Protein 1QGO (pdb70)

Organism: Salmonella typhimurium (strain LT2 / SGSC1412 / ATCC 700720) (NCBI:txid99287)

Nearest PDB structures (foldseek):
  2xwp-assembly1_A  TM=9.804E-01  e=1.231E-49  Salmonella enterica subsp. enterica serovar Typhimurium
  2xvz-assembly1_A  TM=9.422E-01  e=3.815E-25  Nitratidesulfovibrio vulgaris str. Hildenborough
  5zta-assembly2_B  TM=6.832E-01  e=7.488E-08  Bacillus subtilis subsp. subtilis str. 168
  3m4n-assembly1_A  TM=2.748E-01  e=3.177E-03  Xanthomonas campestris pv. campestris
  6c2v-assembly1_A  TM=5.226E-01  e=1.259E+00  synthetic construct

InterPro domains:
  IPR010388 Anaerobic cobalt chelatase [PF06180] (3-256)
  IPR010388 Anaerobic cobalt chelatase [PIRSF033579] (1-262)

Foldseek 3Di:
DEAEEEEEQDDLDVVLCCQFVVLLQVVQCVVVVPHHGHYAHAHPVSQVVCCVPPVDHHHHLLVVLVVCLVVVHQEYFYFYAAQFQDDVVVVSVVSQVVCVVSHPYYWYFGHQPDDPVSLVLVLVLVVVVDDDDDVLEAEEEEEEDADPRGQVSQVVSQVVCVVVVPRYHYAYVVHPPHLVVVLVVSLVVNRAAYEYEYQASGQHCCLDPQDDDPPCNHSQNVSVVSNHHYHYDHHGSSNGVSSSVSSNVRSVVRVVD

Structure (mmCIF, N/CA/C/O backbone):
data_1QGO
#
_entry.id   1QGO
#
_cell.length_a   128.097
_cell.length_b   128.097
_cell.length_c   84.765
_cell.angle_alpha   90.00
_cell.angle_beta   90.00
_cell.angle_gamma   120.00
#
_symmetry.space_group_name_H-M   'P 63 2 2'
#
loop_
_entity.id
_entity.type
_entity.pdbx_description
1 polymer 'ANAEROBIC COBALAMIN BIOSYNTHETIC COBALT CHELATASE'
2 non-polymer 'SULFATE ION'
3 water water
#
loop_
_atom_site.group_PDB
_atom_site.id
_atom_site.type_symbol
_atom_site.label_atom_id
_atom_site.label_alt_id
_atom_site.label_comp_id
_atom_site.label_asym_id
_atom_site.label_entity_id
_atom_site.label_seq_id
_atom_site.pdbx_PDB_ins_code
_atom_site.Cartn_x
_atom_site.Cartn_y
_atom_site.Cartn_z
_atom_site.occupancy
_atom_site.B_iso_or_equiv
_atom_site.auth_seq_id
_atom_site.auth_comp_id
_atom_site.auth_asym_id
_atom_site.auth_atom_id
_atom_site.pdbx_PDB_model_num
ATOM 1 N N . LYS A 1 2 ? 26.866 80.122 62.876 1.00 34.71 2 LYS A N 1
ATOM 2 C CA . LYS A 1 2 ? 25.943 80.159 61.694 1.00 34.24 2 LYS A CA 1
ATOM 3 C C . LYS A 1 2 ? 26.132 78.897 60.859 1.00 30.42 2 LYS A C 1
ATOM 4 O O . LYS A 1 2 ? 27.099 78.673 60.124 1.00 27.90 2 LYS A O 1
ATOM 10 N N . LYS A 1 3 ? 25.214 77.943 61.054 1.00 27.52 3 LYS A N 1
ATOM 11 C CA . LYS A 1 3 ? 25.371 76.645 60.399 1.00 26.28 3 LYS A CA 1
ATOM 12 C C . LYS A 1 3 ? 24.246 76.327 59.437 1.00 23.80 3 LYS A C 1
ATOM 13 O O . LYS A 1 3 ? 23.103 76.711 59.706 1.00 23.96 3 LYS A O 1
ATOM 19 N N . ALA A 1 4 ? 24.580 75.639 58.348 1.00 20.43 4 ALA A N 1
ATOM 20 C CA . ALA A 1 4 ? 23.531 75.309 57.396 1.00 19.00 4 ALA A CA 1
ATOM 21 C C . ALA A 1 4 ? 23.439 73.813 57.151 1.00 18.03 4 ALA A C 1
ATOM 22 O O . ALA A 1 4 ? 24.335 73.013 57.372 1.00 16.93 4 ALA A O 1
ATOM 24 N N . LEU A 1 5 ? 22.258 73.420 56.687 1.00 18.18 5 LEU A N 1
ATOM 25 C CA . LEU A 1 5 ? 21.934 72.079 56.255 1.00 16.66 5 LEU A CA 1
ATOM 26 C C . LEU A 1 5 ? 21.474 72.228 54.783 1.00 16.42 5 LEU A C 1
ATOM 27 O O . LEU A 1 5 ? 20.535 72.996 54.504 1.00 16.54 5 LEU A O 1
ATOM 32 N N . LEU A 1 6 ? 22.171 71.549 53.886 1.00 13.02 6 LEU A N 1
ATOM 33 C CA . LEU A 1 6 ? 21.886 71.599 52.461 1.00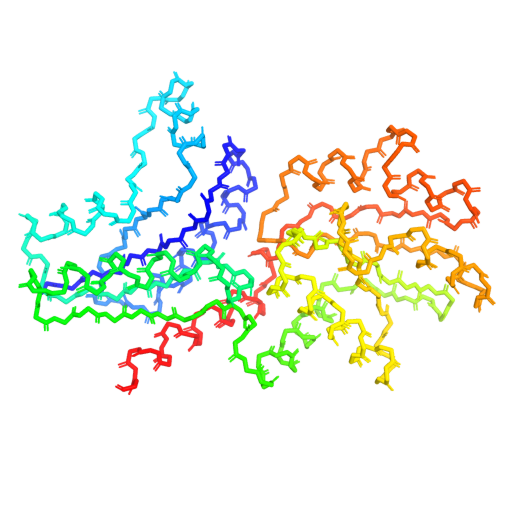 13.03 6 LEU A CA 1
ATOM 34 C C . LEU A 1 6 ? 21.433 70.200 52.049 1.00 13.86 6 LEU A C 1
ATOM 35 O O . LEU A 1 6 ? 22.192 69.251 52.277 1.00 12.86 6 LEU A O 1
ATOM 40 N N . VAL A 1 7 ? 20.199 70.111 51.567 1.00 12.98 7 VAL A N 1
ATOM 41 C CA . VAL A 1 7 ? 19.705 68.809 51.160 1.00 13.75 7 VAL A CA 1
ATOM 42 C C . VAL A 1 7 ? 19.645 68.808 49.627 1.00 14.90 7 VAL A C 1
ATOM 43 O O . VAL A 1 7 ? 18.941 69.636 49.045 1.00 14.35 7 VAL A O 1
ATOM 47 N N . VAL A 1 8 ? 20.413 67.889 49.060 1.00 14.85 8 VAL A N 1
ATOM 48 C CA . VAL A 1 8 ? 20.553 67.740 47.630 1.00 16.61 8 VAL A CA 1
ATOM 49 C C . VAL A 1 8 ? 19.799 66.550 47.043 1.00 17.64 8 VAL A C 1
ATOM 50 O O . VAL A 1 8 ? 20.067 65.391 47.372 1.00 18.26 8 VAL A O 1
ATOM 54 N N . SER A 1 9 ? 18.962 66.835 46.049 1.00 17.32 9 SER A N 1
ATOM 55 C CA . SER A 1 9 ? 18.262 65.779 45.338 1.00 18.88 9 SER A CA 1
ATOM 56 C C . SER A 1 9 ? 18.569 65.847 43.837 1.00 18.10 9 SER A C 1
ATOM 57 O O . SER A 1 9 ? 18.782 66.941 43.312 1.00 16.68 9 SER A O 1
ATOM 60 N N . PHE A 1 10 ? 18.106 64.791 43.154 1.00 18.44 10 PHE A N 1
ATOM 61 C CA . PHE A 1 10 ? 18.121 64.836 41.684 1.00 17.43 10 PHE A CA 1
ATOM 62 C C . PHE A 1 10 ? 17.128 65.940 41.288 1.00 17.98 10 PHE A C 1
ATOM 63 O O . PHE A 1 10 ? 17.383 66.888 40.547 1.00 16.67 10 PHE A O 1
ATOM 71 N N . GLY A 1 11 ? 15.890 65.732 41.727 1.00 17.78 11 GLY A N 1
ATOM 72 C CA . GLY A 1 11 ? 14.803 66.667 41.527 1.00 19.59 11 GLY A CA 1
ATOM 73 C C . GLY A 1 11 ? 13.569 66.099 40.839 1.00 19.87 11 GLY A C 1
ATOM 74 O O . GLY A 1 11 ? 13.632 64.981 40.347 1.00 19.01 11 GLY A O 1
ATOM 75 N N . THR A 1 12 ? 12.466 66.833 40.871 1.00 19.19 12 THR A N 1
ATOM 76 C CA . THR A 1 12 ? 11.255 66.435 40.175 1.00 19.54 12 THR A CA 1
ATOM 77 C C . THR A 1 12 ? 10.441 67.710 39.906 1.00 18.63 12 THR A C 1
ATOM 78 O O . THR A 1 12 ? 10.504 68.686 40.649 1.00 16.36 12 THR A O 1
ATOM 82 N N . SER A 1 13 ? 9.673 67.722 38.835 1.00 18.73 13 SER A N 1
ATOM 83 C CA . SER A 1 13 ? 8.879 68.928 38.533 1.00 20.79 13 SER A CA 1
ATOM 84 C C . SER A 1 13 ? 7.429 68.636 38.900 1.00 20.09 13 SER A C 1
ATOM 85 O O . SER A 1 13 ? 6.575 69.462 38.649 1.00 20.02 13 SER A O 1
ATOM 88 N N . TYR A 1 14 ? 7.186 67.473 39.471 1.00 20.44 14 TYR A N 1
ATOM 89 C CA . TYR A 1 14 ? 5.877 67.075 39.937 1.00 22.18 14 TYR A CA 1
ATOM 90 C C . TYR A 1 14 ? 5.741 67.493 41.396 1.00 22.98 14 TYR A C 1
ATOM 91 O O . TYR A 1 14 ? 6.317 66.795 42.235 1.00 21.81 14 TYR A O 1
ATOM 100 N N . HIS A 1 15 ? 5.028 68.559 41.686 1.00 24.83 15 HIS A N 1
ATOM 101 C CA . HIS A 1 15 ? 4.875 69.062 43.041 1.00 26.94 15 HIS A CA 1
ATOM 102 C C . HIS A 1 15 ? 4.402 68.072 44.086 1.00 25.05 15 HIS A C 1
ATOM 103 O O . HIS A 1 15 ? 4.982 67.988 45.177 1.00 24.22 15 HIS A O 1
ATOM 110 N N . ASP A 1 16 ? 3.352 67.316 43.814 1.00 23.00 16 ASP A N 1
ATOM 111 C CA . ASP A 1 16 ? 2.788 66.402 44.807 1.00 21.96 16 ASP A CA 1
ATOM 112 C C . ASP A 1 16 ? 3.777 65.330 45.226 1.00 19.80 16 ASP A C 1
ATOM 113 O O . ASP A 1 16 ? 3.979 65.175 46.427 1.00 20.22 16 ASP A O 1
ATOM 118 N N . THR A 1 17 ? 4.427 64.607 44.310 1.00 18.83 17 THR A N 1
ATOM 119 C CA . THR A 1 17 ? 5.399 63.607 44.720 1.00 17.51 17 THR A CA 1
ATOM 120 C C . THR A 1 17 ? 6.622 64.284 45.347 1.00 17.01 17 THR A C 1
ATOM 121 O O . THR A 1 17 ? 7.190 63.732 46.298 1.00 17.11 17 THR A O 1
ATOM 125 N N . CYS A 1 18 ? 6.981 65.490 44.939 1.00 16.38 18 CYS A N 1
ATOM 126 C CA . CYS A 1 18 ? 8.057 66.247 45.561 1.00 18.09 18 CYS A CA 1
ATOM 127 C C . CYS A 1 18 ? 7.749 66.510 47.033 1.00 19.37 18 CYS A C 1
ATOM 128 O O . CYS A 1 18 ? 8.566 66.274 47.924 1.00 21.09 18 CYS A O 1
ATOM 131 N N . GLU A 1 19 ? 6.555 67.022 47.291 1.00 20.20 19 GLU A N 1
ATOM 132 C CA . GLU A 1 19 ? 6.119 67.328 48.630 1.00 23.32 19 GLU A CA 1
ATOM 133 C C . GLU A 1 19 ? 6.143 66.058 49.469 1.00 22.87 19 GLU A C 1
ATOM 134 O O . GLU A 1 19 ? 6.636 66.080 50.589 1.00 22.27 19 GLU A O 1
ATOM 140 N N . LYS A 1 20 ? 5.642 64.961 48.889 1.00 22.41 20 LYS A N 1
ATOM 141 C CA . LYS A 1 20 ? 5.599 63.713 49.638 1.00 22.09 20 LYS A CA 1
ATOM 142 C C . LYS A 1 20 ? 6.918 63.009 49.865 1.00 19.27 20 LYS A C 1
ATOM 143 O O . LYS A 1 20 ? 6.970 62.146 50.726 1.00 18.24 20 LYS A O 1
ATOM 149 N N . ASN A 1 21 ? 7.943 63.257 49.061 1.00 18.20 21 ASN A N 1
ATOM 150 C CA . ASN A 1 21 ? 9.198 62.533 49.258 1.00 18.09 21 ASN A CA 1
ATOM 151 C C . ASN A 1 21 ? 10.345 63.481 49.571 1.00 17.44 21 ASN A C 1
ATOM 152 O O . ASN A 1 21 ? 11.011 63.345 50.602 1.00 19.41 21 ASN A O 1
ATOM 157 N N . ILE A 1 22 ? 10.617 64.370 48.635 1.00 15.95 22 ILE A N 1
ATOM 158 C CA . ILE A 1 22 ? 11.725 65.301 48.828 1.00 15.72 22 ILE A CA 1
ATOM 159 C C . ILE A 1 22 ? 11.527 66.144 50.084 1.00 15.65 22 ILE A C 1
ATOM 160 O O . ILE A 1 22 ? 12.358 66.090 50.991 1.00 14.23 22 ILE A O 1
ATOM 165 N N . VAL A 1 23 ? 10.445 66.903 50.161 1.00 15.90 23 VAL A N 1
ATOM 166 C CA . VAL A 1 23 ? 10.134 67.753 51.286 1.00 16.13 23 VAL A CA 1
ATOM 167 C C . VAL A 1 23 ? 10.070 66.947 52.581 1.00 15.52 23 VAL A C 1
ATOM 168 O O . VAL A 1 23 ? 10.640 67.380 53.588 1.00 15.68 23 VAL A O 1
ATOM 172 N N . ALA A 1 24 ? 9.434 65.781 52.535 1.00 14.45 24 ALA A N 1
ATOM 173 C CA . ALA A 1 24 ? 9.379 64.943 53.748 1.00 14.71 24 ALA A CA 1
ATOM 174 C C . ALA A 1 24 ? 10.781 64.559 54.196 1.00 14.25 24 ALA A C 1
ATOM 175 O O . ALA A 1 24 ? 11.074 64.551 55.406 1.00 15.38 24 ALA A O 1
ATOM 177 N N . CYS A 1 25 ? 11.698 64.252 53.281 1.00 13.71 25 CYS A N 1
ATOM 178 C CA . CYS A 1 25 ? 13.058 63.911 53.680 1.00 14.88 25 CYS A CA 1
ATOM 179 C C . CYS A 1 25 ? 13.734 65.180 54.215 1.00 16.11 25 CYS A C 1
ATOM 180 O O . CYS A 1 25 ? 14.364 65.142 55.269 1.00 14.49 25 CYS A O 1
ATOM 183 N N . GLU A 1 26 ? 13.516 66.279 53.496 1.00 17.44 26 GLU A N 1
ATOM 184 C CA . GLU A 1 26 ? 14.062 67.575 53.855 1.00 20.43 26 GLU A CA 1
ATOM 185 C C . GLU A 1 26 ? 13.658 67.952 55.281 1.00 21.37 26 GLU A C 1
ATOM 186 O O . GLU A 1 26 ? 14.526 68.370 56.026 1.00 21.01 26 GLU A O 1
ATOM 192 N N . ARG A 1 27 ? 12.394 67.822 55.617 1.00 24.00 27 ARG A N 1
ATOM 193 C CA . ARG A 1 27 ? 11.851 68.113 56.929 1.00 26.31 27 ARG A CA 1
ATOM 194 C C . ARG A 1 27 ? 12.468 67.268 58.035 1.00 24.44 27 ARG A C 1
ATOM 195 O O . ARG A 1 27 ? 12.874 67.776 59.085 1.00 22.58 27 ARG A O 1
ATOM 203 N N . ASP A 1 28 ? 12.545 65.943 57.845 1.00 22.50 28 ASP A N 1
ATOM 204 C CA . ASP A 1 28 ? 13.145 65.091 58.858 1.00 20.12 28 ASP A CA 1
ATOM 205 C C . ASP A 1 28 ? 14.620 65.452 59.028 1.00 19.20 28 ASP A C 1
ATOM 206 O O . ASP A 1 28 ? 15.117 65.446 60.165 1.00 18.56 28 ASP A O 1
ATOM 211 N N . LEU A 1 29 ? 15.336 65.641 57.916 1.00 16.34 29 LEU A N 1
ATOM 212 C CA . LEU A 1 29 ? 16.738 66.028 58.019 1.00 16.36 29 LEU A CA 1
ATOM 213 C C . LEU A 1 29 ? 16.869 67.355 58.766 1.00 16.75 29 LEU A C 1
ATOM 214 O O . LEU A 1 29 ? 17.663 67.468 59.684 1.00 15.33 29 LEU A O 1
ATOM 219 N N . ALA A 1 30 ? 16.105 68.380 58.401 1.00 15.39 30 ALA A N 1
ATOM 220 C CA . ALA A 1 30 ? 16.179 69.680 59.054 1.00 17.26 30 ALA A CA 1
ATOM 221 C C . ALA A 1 30 ? 15.919 69.520 60.560 1.00 17.40 30 ALA A C 1
ATOM 222 O O . ALA A 1 30 ? 16.704 69.963 61.388 1.00 17.39 30 ALA A O 1
ATOM 224 N N . ALA A 1 31 ? 14.903 68.730 60.870 1.00 18.68 31 ALA A N 1
ATOM 225 C CA . ALA A 1 31 ? 14.465 68.531 62.240 1.00 18.44 31 ALA A CA 1
ATOM 226 C C . ALA A 1 31 ? 15.481 67.832 63.095 1.00 18.30 31 ALA A C 1
ATOM 227 O O . ALA A 1 31 ? 15.515 68.053 64.310 1.00 19.83 31 ALA A O 1
ATOM 229 N N . SER A 1 32 ? 16.391 67.022 62.530 1.00 18.25 32 SER A N 1
ATOM 230 C CA . SER A 1 32 ? 17.421 66.354 63.287 1.00 17.05 32 SER A CA 1
ATOM 231 C C . SER A 1 32 ? 18.633 67.269 63.472 1.00 17.02 32 SER A C 1
ATOM 232 O O . SER A 1 32 ? 19.630 66.855 64.090 1.00 14.56 32 SER A O 1
ATOM 235 N N . CYS A 1 33 ? 18.563 68.485 62.952 1.00 14.82 33 CYS A N 1
ATOM 236 C CA . CYS A 1 33 ? 19.607 69.492 63.030 1.00 17.61 33 CYS A CA 1
ATOM 237 C C . CYS A 1 33 ? 18.996 70.816 63.464 1.00 18.24 33 CYS A C 1
ATOM 238 O O . CYS A 1 33 ? 18.804 71.745 62.672 1.00 16.75 33 CYS A O 1
ATOM 241 N N . PRO A 1 34 ? 18.554 70.906 64.715 1.00 18.07 34 PRO A N 1
ATOM 242 C CA . PRO A 1 34 ? 17.870 72.073 65.240 1.00 17.66 34 PRO A CA 1
ATOM 243 C C . PRO A 1 34 ? 18.694 73.335 65.243 1.00 18.02 34 PRO A C 1
ATOM 244 O O . PRO A 1 34 ? 18.130 74.418 65.382 1.00 18.29 34 PRO A O 1
ATOM 248 N N . ASP A 1 35 ? 20.007 73.293 65.087 1.00 19.02 35 ASP A N 1
ATOM 249 C CA . ASP A 1 35 ? 20.829 74.483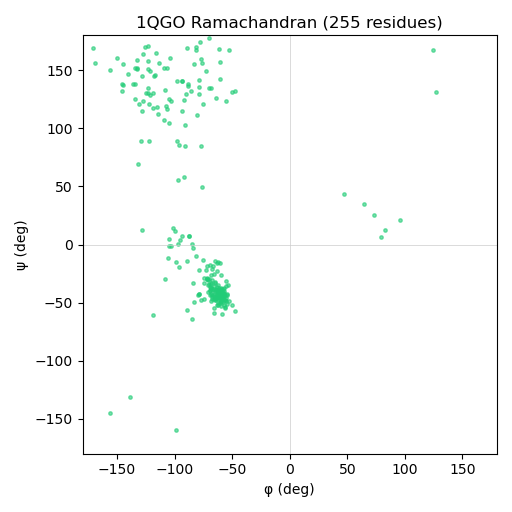 65.018 1.00 19.55 35 ASP A CA 1
ATOM 250 C C . ASP A 1 35 ? 21.223 74.840 63.595 1.00 19.06 35 ASP A C 1
ATOM 251 O O . ASP A 1 35 ? 22.198 75.576 63.460 1.00 20.20 35 ASP A O 1
ATOM 256 N N . ARG A 1 36 ? 20.615 74.284 62.554 1.00 18.45 36 ARG A N 1
ATOM 257 C CA . ARG A 1 36 ? 20.985 74.592 61.185 1.00 18.02 36 ARG A CA 1
ATOM 258 C C . ARG A 1 36 ? 19.790 75.158 60.395 1.00 18.19 36 ARG A C 1
ATOM 259 O O . ARG A 1 36 ? 18.641 74.799 60.612 1.00 17.76 36 ARG A O 1
ATOM 267 N N . ASP A 1 37 ? 20.114 76.015 59.441 1.00 17.80 37 ASP A N 1
ATOM 268 C CA . ASP A 1 37 ? 19.110 76.510 58.507 1.00 17.52 37 ASP A CA 1
ATOM 269 C C . ASP A 1 37 ? 19.078 75.513 57.354 1.00 16.98 37 ASP A C 1
ATOM 270 O O . ASP A 1 37 ? 20.149 75.043 56.960 1.00 16.39 37 ASP A O 1
ATOM 275 N N . LEU A 1 38 ? 17.889 75.200 56.893 1.00 16.32 38 LEU A N 1
ATOM 276 C CA . LEU A 1 38 ? 17.647 74.236 55.846 1.00 17.49 38 LEU A CA 1
ATOM 277 C C . LEU A 1 38 ? 17.658 74.895 54.467 1.00 18.76 38 LEU A C 1
ATOM 278 O O . LEU A 1 38 ? 17.042 75.938 54.302 1.00 17.40 38 LEU A O 1
ATOM 283 N N . PHE A 1 39 ? 18.431 74.313 53.542 1.00 18.96 39 PHE A N 1
ATOM 284 C CA . PHE A 1 39 ? 18.515 74.821 52.192 1.00 18.46 39 PHE A CA 1
ATOM 285 C C . PHE A 1 39 ? 18.356 73.636 51.238 1.00 18.71 39 PHE A C 1
ATOM 286 O O . PHE A 1 39 ? 18.754 72.539 51.592 1.00 18.24 39 PHE A O 1
ATOM 294 N N . ARG A 1 40 ? 17.972 73.905 50.006 1.00 19.26 40 ARG A N 1
ATOM 295 C CA . ARG A 1 40 ? 17.781 72.875 49.006 1.00 18.91 40 ARG A CA 1
ATOM 296 C C . ARG A 1 40 ? 18.638 73.140 47.779 1.00 18.67 40 ARG A C 1
ATOM 297 O O . ARG A 1 40 ? 18.860 74.289 47.388 1.00 18.08 40 ARG A O 1
ATOM 305 N N . ALA A 1 41 ? 19.005 72.047 47.129 1.00 18.46 41 ALA A N 1
ATOM 306 C CA . ALA A 1 41 ? 19.641 72.101 45.821 1.00 17.96 41 ALA A CA 1
ATOM 307 C C . ALA A 1 41 ? 19.177 70.894 44.994 1.00 17.77 41 ALA A C 1
ATOM 308 O O . ALA A 1 41 ? 18.921 69.827 45.551 1.00 16.60 41 ALA A O 1
ATOM 310 N N . PHE A 1 42 ? 18.874 71.167 43.729 1.00 17.39 42 PHE A N 1
ATOM 311 C CA . PHE A 1 42 ? 18.605 70.087 42.802 1.00 18.40 42 PHE A CA 1
ATOM 312 C C . PHE A 1 42 ? 19.836 69.921 41.910 1.00 21.07 42 PHE A C 1
ATOM 313 O O . PHE A 1 42 ? 20.622 70.854 41.727 1.00 21.08 42 PHE A O 1
ATOM 321 N N . THR A 1 43 ? 19.888 68.743 41.310 1.00 22.71 43 THR A N 1
ATOM 322 C CA . THR A 1 43 ? 21.035 68.467 40.455 1.00 25.64 43 THR A CA 1
ATOM 323 C C . THR A 1 43 ? 20.689 68.466 38.981 1.00 26.03 43 THR A C 1
ATOM 324 O O . THR A 1 43 ? 21.525 68.814 38.139 1.00 25.71 43 THR A O 1
ATOM 328 N N . SER A 1 44 ? 19.455 68.095 38.655 1.00 26.59 44 SER A N 1
ATOM 329 C CA . SER A 1 44 ? 19.061 67.962 37.249 1.00 26.72 44 SER A CA 1
ATOM 330 C C . SER A 1 44 ? 18.717 69.289 36.613 1.00 27.69 44 SER A C 1
ATOM 331 O O . SER A 1 44 ? 17.700 69.915 36.918 1.00 27.59 44 SER A O 1
ATOM 334 N N . GLY A 1 45 ? 19.557 69.728 35.676 1.00 27.83 45 GLY A N 1
ATOM 335 C CA . GLY A 1 45 ? 19.357 70.981 34.963 1.00 28.41 45 GLY A CA 1
ATOM 336 C C . GLY A 1 45 ? 17.992 71.079 34.296 1.00 29.97 45 GLY A C 1
ATOM 337 O O . GLY A 1 45 ? 17.322 72.122 34.291 1.00 30.87 45 GLY A O 1
ATOM 338 N N . MET A 1 46 ? 17.574 69.994 33.658 1.00 30.12 46 MET A N 1
ATOM 339 C CA . MET A 1 46 ? 16.275 69.917 33.024 1.00 30.92 46 MET A CA 1
ATOM 340 C C . MET A 1 46 ? 15.138 70.217 34.006 1.00 27.52 46 MET A C 1
ATOM 341 O O . MET A 1 46 ? 14.199 70.935 33.664 1.00 25.52 46 MET A O 1
ATOM 346 N N . ILE A 1 47 ? 15.174 69.676 35.223 1.00 24.40 47 ILE A N 1
ATOM 347 C CA . ILE A 1 47 ? 14.137 69.915 36.200 1.00 22.68 47 ILE A CA 1
ATOM 348 C C . ILE A 1 47 ? 14.170 71.379 36.666 1.00 20.74 47 ILE A C 1
ATOM 349 O O . ILE A 1 47 ? 13.135 72.024 36.743 1.00 18.30 47 ILE A O 1
ATOM 354 N N . ILE A 1 48 ? 15.363 71.897 36.897 1.00 19.62 48 ILE A N 1
ATOM 355 C CA . ILE A 1 48 ? 15.571 73.255 37.345 1.00 19.19 48 ILE A CA 1
ATOM 356 C C . ILE A 1 48 ? 14.993 74.235 36.336 1.00 21.00 48 ILE A C 1
ATOM 357 O O . ILE A 1 48 ? 14.329 75.213 36.692 1.00 19.46 48 ILE A O 1
ATOM 362 N N . ARG A 1 49 ? 15.238 73.956 35.049 1.00 22.79 49 ARG A N 1
ATOM 363 C CA . ARG A 1 49 ? 14.759 74.851 33.997 1.00 23.62 49 ARG A CA 1
ATOM 364 C C . ARG A 1 49 ? 13.247 74.805 33.865 1.00 21.66 49 ARG A C 1
ATOM 365 O O . ARG A 1 49 ? 12.654 75.863 33.690 1.00 18.97 49 ARG A O 1
ATOM 373 N N . LYS A 1 50 ? 12.671 73.627 33.979 1.00 22.10 50 LYS A N 1
ATOM 374 C CA . LYS A 1 50 ? 11.237 73.457 33.869 1.00 24.13 50 LYS A CA 1
ATOM 375 C C . LYS A 1 50 ? 10.507 74.168 35.000 1.00 24.26 50 LYS A C 1
ATOM 376 O 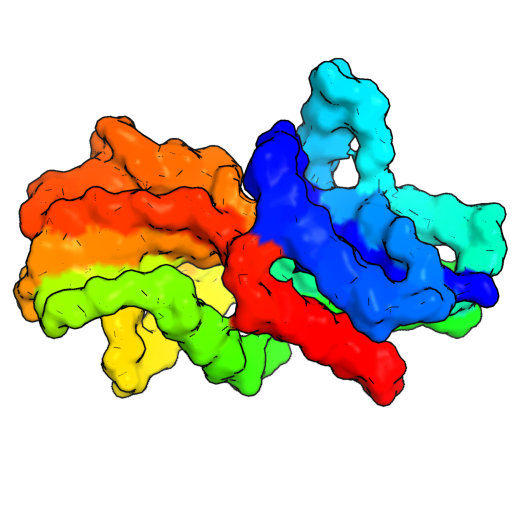O . LYS A 1 50 ? 9.559 74.914 34.768 1.00 23.83 50 LYS A O 1
ATOM 382 N N . LEU A 1 51 ? 10.956 73.972 36.241 1.00 24.15 51 LEU A N 1
ATOM 383 C CA . LEU A 1 51 ? 10.314 74.651 37.366 1.00 24.66 51 LEU A CA 1
ATOM 384 C C . LEU A 1 51 ? 10.439 76.172 37.225 1.00 24.47 51 LEU A C 1
ATOM 385 O O . LEU A 1 51 ? 9.529 76.928 37.585 1.00 22.44 51 LEU A O 1
ATOM 390 N N . ARG A 1 52 ? 11.568 76.624 36.670 1.00 24.96 52 ARG A N 1
ATOM 391 C CA . ARG A 1 52 ? 11.762 78.048 36.472 1.00 27.30 52 ARG A CA 1
ATOM 392 C C . ARG A 1 52 ? 10.808 78.598 35.412 1.00 27.52 52 ARG A C 1
ATOM 393 O O . ARG A 1 52 ? 10.112 79.570 35.700 1.00 26.32 52 ARG A O 1
ATOM 401 N N . GLN A 1 53 ? 10.719 77.950 34.250 1.00 27.34 53 GLN A N 1
ATOM 402 C CA . GLN A 1 53 ? 9.850 78.468 33.207 1.00 30.27 53 GLN A CA 1
ATOM 403 C C . GLN A 1 53 ? 8.369 78.373 33.574 1.00 28.70 53 GLN A C 1
ATOM 404 O O . GLN A 1 53 ? 7.623 79.351 33.420 1.00 27.40 53 GLN A O 1
ATOM 410 N N . ARG A 1 54 ? 7.917 77.230 34.068 1.00 25.57 54 ARG A N 1
ATOM 411 C CA . ARG A 1 54 ? 6.522 77.040 34.377 1.00 24.51 54 ARG A CA 1
ATOM 412 C C . ARG A 1 54 ? 6.015 77.647 35.674 1.00 24.15 54 ARG A C 1
ATOM 413 O O . ARG A 1 54 ? 4.910 78.206 35.725 1.00 23.58 54 ARG A O 1
ATOM 421 N N . ASP A 1 55 ? 6.764 77.532 36.757 1.00 24.09 55 ASP A N 1
ATOM 422 C CA . ASP A 1 55 ? 6.318 78.037 38.050 1.00 23.64 55 ASP A CA 1
ATOM 423 C C . ASP A 1 55 ? 6.975 79.308 38.551 1.00 22.01 55 ASP A C 1
ATOM 424 O O . ASP A 1 55 ? 6.654 79.728 39.679 1.00 20.76 55 ASP A O 1
ATOM 429 N N . GLY A 1 56 ? 8.061 79.757 37.934 1.00 21.72 56 GLY A N 1
ATOM 430 C CA . GLY A 1 56 ? 8.822 80.898 38.417 1.00 21.52 56 GLY A CA 1
ATOM 431 C C . GLY A 1 56 ? 9.733 80.513 39.569 1.00 23.48 56 GLY A C 1
ATOM 432 O O . GLY A 1 56 ? 10.333 81.327 40.264 1.00 24.11 56 GLY A O 1
ATOM 433 N N . ILE A 1 57 ? 9.828 79.235 39.898 1.00 25.91 57 ILE A N 1
ATOM 434 C CA . ILE A 1 57 ? 10.626 78.717 40.989 1.00 27.21 57 ILE A CA 1
ATOM 435 C C . ILE A 1 57 ? 12.094 78.653 40.578 1.00 27.43 57 ILE A C 1
ATOM 436 O O . ILE A 1 57 ? 12.437 78.083 39.544 1.00 26.58 57 ILE A O 1
ATOM 441 N N . ASP A 1 58 ? 12.972 79.201 41.402 1.00 27.68 58 ASP A N 1
ATOM 442 C CA . ASP A 1 58 ? 14.405 79.185 41.199 1.00 28.21 58 ASP A CA 1
ATOM 443 C C . ASP A 1 58 ? 15.081 78.186 42.132 1.00 27.03 58 ASP A C 1
ATOM 444 O O . ASP A 1 58 ? 15.280 78.476 43.314 1.00 26.34 58 ASP A O 1
ATOM 449 N N . ILE A 1 59 ? 15.485 77.040 41.596 1.00 25.69 59 ILE A N 1
ATOM 450 C CA . ILE A 1 59 ? 16.159 76.028 42.381 1.00 24.89 59 ILE A CA 1
ATOM 451 C C . ILE A 1 59 ? 17.653 76.039 42.095 1.00 24.56 59 ILE A C 1
ATOM 452 O O . ILE A 1 59 ? 18.109 75.833 40.972 1.00 25.47 59 ILE A O 1
ATOM 457 N N . ASP A 1 60 ? 18.432 76.217 43.155 1.00 23.15 60 ASP A N 1
ATOM 458 C CA . ASP A 1 60 ? 19.875 76.231 43.011 1.00 22.04 60 ASP A CA 1
ATOM 459 C C . ASP A 1 60 ? 20.486 74.853 42.740 1.00 21.67 60 ASP A C 1
ATOM 460 O O . ASP A 1 60 ? 20.002 73.854 43.266 1.00 21.77 60 ASP A O 1
ATOM 465 N N . THR A 1 61 ? 21.597 74.848 42.009 1.00 19.61 61 THR A N 1
ATOM 466 C CA . THR A 1 61 ? 22.391 73.641 41.880 1.00 18.15 61 THR A CA 1
ATOM 467 C C . THR A 1 61 ? 23.224 73.631 43.176 1.00 17.95 61 THR A C 1
ATOM 468 O O . THR A 1 61 ? 23.426 74.662 43.823 1.00 17.16 61 THR A O 1
ATOM 472 N N . PRO A 1 62 ? 23.892 72.511 43.408 1.00 17.89 62 PRO A N 1
ATOM 473 C CA . PRO A 1 62 ? 24.765 72.381 44.559 1.00 18.06 62 PRO A CA 1
ATOM 474 C C . PRO A 1 62 ? 25.851 73.445 44.539 1.00 19.98 62 PRO A C 1
ATOM 475 O O . PRO A 1 62 ? 26.115 74.083 45.566 1.00 19.53 62 PRO A O 1
ATOM 479 N N . LEU A 1 63 ? 26.458 73.732 43.380 1.00 21.59 63 LEU A N 1
ATOM 480 C CA . LEU A 1 63 ? 27.420 74.821 43.300 1.00 24.19 63 LEU A CA 1
ATOM 481 C C . LEU A 1 63 ? 26.753 76.157 43.630 1.00 23.49 63 LEU A C 1
ATOM 482 O O . LEU A 1 63 ? 27.360 76.891 44.425 1.00 20.87 63 LEU A O 1
ATOM 487 N N . GLN A 1 64 ? 25.567 76.451 43.080 1.00 22.28 64 GLN A N 1
ATOM 488 C CA . GLN A 1 64 ? 25.004 77.762 43.413 1.00 21.89 64 GLN A CA 1
ATOM 489 C C . GLN A 1 64 ? 24.595 77.827 44.878 1.00 21.28 64 GLN A C 1
ATOM 490 O O . GLN A 1 64 ? 24.850 78.866 45.504 1.00 19.20 64 GLN A O 1
ATOM 496 N N . ALA A 1 65 ? 24.128 76.709 45.426 1.00 19.85 65 ALA A N 1
ATOM 497 C CA . ALA A 1 65 ? 23.694 76.726 46.816 1.00 20.53 65 ALA A CA 1
ATOM 498 C C . ALA A 1 65 ? 24.843 77.032 47.769 1.00 20.94 65 ALA A C 1
ATOM 499 O O . ALA A 1 65 ? 24.657 77.843 48.682 1.00 20.61 65 ALA A O 1
ATOM 501 N N . LEU A 1 66 ? 25.988 76.393 47.583 1.00 21.48 66 LEU A N 1
ATOM 502 C CA . LEU A 1 66 ? 27.130 76.606 48.469 1.00 22.68 66 LEU A CA 1
ATOM 503 C C . LEU A 1 66 ? 27.729 77.993 48.304 1.00 23.36 66 LEU A C 1
ATOM 504 O O . LEU A 1 66 ? 28.010 78.634 49.326 1.00 24.06 66 LEU A O 1
ATOM 509 N N . GLN A 1 67 ? 27.819 78.533 47.094 1.00 23.80 67 GLN A N 1
ATOM 510 C CA . GLN A 1 67 ? 28.284 79.897 46.860 1.00 25.44 67 GLN A CA 1
ATOM 511 C C . GLN A 1 67 ? 27.362 80.889 47.556 1.00 23.75 67 GLN A C 1
ATOM 512 O O . GLN A 1 67 ? 27.871 81.755 48.256 1.00 24.50 67 GLN A O 1
ATOM 518 N N . LYS A 1 68 ? 26.053 80.699 47.514 1.00 21.90 68 LYS A N 1
ATOM 519 C CA . LYS A 1 68 ? 25.119 81.567 48.197 1.00 21.47 68 LYS A CA 1
ATOM 520 C C . LYS A 1 68 ? 25.230 81.380 49.708 1.00 21.95 68 LYS A C 1
ATOM 521 O O . LYS A 1 68 ? 25.099 82.377 50.433 1.00 21.97 68 LYS A O 1
ATOM 527 N N . LEU A 1 69 ? 25.520 80.157 50.162 1.00 20.78 69 LEU A N 1
ATOM 528 C CA . LEU A 1 69 ? 25.708 79.960 51.593 1.00 21.21 69 LEU A CA 1
ATOM 529 C C . LEU A 1 69 ? 26.961 80.661 52.110 1.00 21.20 69 LEU A C 1
ATOM 530 O O . LEU A 1 69 ? 26.877 81.309 53.156 1.00 20.30 69 LEU A O 1
ATOM 535 N N . ALA A 1 70 ? 28.038 80.629 51.311 1.00 22.18 70 ALA A N 1
ATOM 536 C CA . ALA A 1 70 ? 29.257 81.351 51.697 1.00 21.94 70 ALA A CA 1
ATOM 537 C C . ALA A 1 70 ? 28.999 82.861 51.691 1.00 22.48 70 ALA A C 1
ATOM 538 O O . ALA A 1 70 ? 29.297 83.568 52.665 1.00 22.03 70 ALA A O 1
ATOM 540 N N . ALA A 1 71 ? 28.224 83.337 50.711 1.00 22.82 71 ALA A N 1
ATOM 541 C CA . ALA A 1 71 ? 27.908 84.759 50.667 1.00 23.81 71 ALA A CA 1
ATOM 542 C C . ALA A 1 71 ? 27.004 85.121 51.843 1.00 24.75 71 ALA A C 1
ATOM 543 O O . ALA A 1 71 ? 26.990 86.300 52.226 1.00 25.03 71 ALA A O 1
ATOM 545 N N . GLN A 1 72 ? 26.230 84.158 52.373 1.00 24.09 72 GLN A N 1
ATOM 546 C CA . GLN A 1 72 ? 25.428 84.549 53.524 1.00 25.05 72 GLN A CA 1
ATOM 547 C C . GLN A 1 72 ? 26.175 84.391 54.832 1.00 23.77 72 GLN A C 1
ATOM 548 O O . GLN A 1 72 ? 25.521 84.585 55.847 1.00 23.37 72 GLN A O 1
ATOM 554 N N . GLY A 1 73 ? 27.460 84.084 54.858 1.00 23.82 73 GLY A N 1
ATOM 555 C CA . GLY A 1 73 ? 28.178 83.936 56.100 1.00 24.15 73 GLY A CA 1
ATOM 556 C C . GLY A 1 73 ? 28.025 82.579 56.766 1.00 24.91 73 GLY A C 1
ATOM 557 O O . GLY A 1 73 ? 28.350 82.531 57.950 1.00 24.56 73 GLY A O 1
ATOM 558 N N . TYR A 1 74 ? 27.491 81.532 56.139 1.00 24.99 74 TYR A N 1
ATOM 559 C CA . TYR A 1 74 ? 27.469 80.222 56.789 1.00 25.61 74 TYR A CA 1
ATOM 560 C C . TYR A 1 74 ? 28.872 79.616 56.734 1.00 26.75 74 TYR A C 1
ATOM 561 O O . TYR A 1 74 ? 29.381 79.441 55.618 1.00 27.35 74 TYR A O 1
ATOM 570 N N . GLN A 1 75 ? 29.469 79.305 57.878 1.00 27.03 75 GLN A N 1
ATOM 571 C CA . GLN A 1 75 ? 30.818 78.739 57.866 1.00 29.43 75 GLN A CA 1
ATOM 572 C C . GLN A 1 75 ? 30.893 77.227 57.942 1.00 26.84 75 GLN A C 1
ATOM 573 O O . GLN A 1 75 ? 31.904 76.597 57.603 1.00 25.54 75 GLN A O 1
ATOM 579 N N . ASP A 1 76 ? 29.811 76.616 58.402 1.00 24.80 76 ASP A N 1
ATOM 580 C CA . ASP A 1 76 ? 29.708 75.170 58.537 1.00 23.01 76 ASP A CA 1
ATOM 581 C C . ASP A 1 76 ? 28.428 74.691 57.858 1.00 21.76 76 ASP A C 1
ATOM 582 O O . ASP A 1 76 ? 27.320 75.017 58.280 1.00 21.41 76 ASP A O 1
ATOM 587 N N . VAL A 1 77 ? 28.594 73.907 56.797 1.00 20.60 77 VAL A N 1
ATOM 588 C CA . VAL A 1 77 ? 27.468 73.364 56.047 1.00 18.36 77 VAL A CA 1
ATOM 589 C C . VAL A 1 77 ? 27.553 71.832 56.013 1.00 18.70 77 VAL A C 1
ATOM 590 O O . VAL A 1 77 ? 28.580 71.264 55.654 1.00 17.19 77 VAL A O 1
ATOM 594 N N . ALA A 1 78 ? 26.430 71.231 56.358 1.00 18.68 78 ALA A N 1
ATOM 595 C CA . ALA A 1 78 ? 26.278 69.776 56.345 1.00 18.89 78 ALA A CA 1
ATOM 596 C C . ALA A 1 78 ? 25.360 69.480 55.155 1.00 18.97 78 ALA A C 1
ATOM 597 O O . ALA A 1 78 ? 24.326 70.149 54.958 1.00 18.69 78 ALA A O 1
ATOM 599 N N . ILE A 1 79 ? 25.775 68.502 54.363 1.00 17.74 79 ILE A N 1
ATOM 600 C CA . ILE A 1 79 ? 25.038 68.162 53.149 1.00 16.26 79 ILE A CA 1
ATOM 601 C C . ILE A 1 79 ? 24.600 66.727 53.113 1.00 15.35 79 ILE A C 1
ATOM 602 O O . ILE A 1 79 ? 25.424 65.878 53.402 1.00 15.49 79 ILE A O 1
ATOM 607 N N . GLN A 1 80 ? 23.361 66.452 52.747 1.00 14.78 80 GLN A N 1
ATOM 608 C CA . GLN A 1 80 ? 22.936 65.067 52.591 1.00 14.72 80 GLN A CA 1
ATOM 609 C C . GLN A 1 80 ? 22.368 64.937 51.166 1.00 16.20 80 GLN A C 1
ATOM 610 O O . GLN A 1 80 ? 21.530 65.763 50.758 1.00 14.64 80 GLN A O 1
ATOM 616 N N . SER A 1 81 ? 22.811 63.924 50.426 1.00 16.44 81 SER A N 1
ATOM 617 C CA . SER A 1 81 ? 22.166 63.797 49.109 1.00 17.34 81 SER A CA 1
ATOM 618 C C . SER A 1 81 ? 21.080 62.741 49.231 1.00 17.75 81 SER A C 1
ATOM 619 O O . SER A 1 81 ? 21.188 61.756 49.981 1.00 18.66 81 SER A O 1
ATOM 622 N N . LEU A 1 82 ? 19.946 63.000 48.582 1.00 17.39 82 LEU A N 1
ATOM 623 C CA . LEU A 1 82 ? 18.860 62.036 48.596 1.00 18.94 82 LEU A CA 1
ATOM 624 C C . LEU A 1 82 ? 18.898 61.062 47.420 1.00 19.41 82 LEU A C 1
ATOM 625 O O . LEU A 1 82 ? 17.937 60.911 46.664 1.00 19.48 82 LEU A O 1
ATOM 630 N N . HIS A 1 83 ? 20.001 60.341 47.302 1.00 19.72 83 HIS A N 1
ATOM 631 C CA . HIS A 1 83 ? 20.149 59.361 46.239 1.00 20.78 83 HIS A CA 1
ATOM 632 C C . HIS A 1 83 ? 20.034 57.943 46.778 1.00 20.29 83 HIS A C 1
ATOM 633 O O . HIS A 1 83 ? 20.478 57.665 47.901 1.00 20.31 83 HIS A O 1
ATOM 640 N N . ILE A 1 84 ? 19.567 57.053 45.898 1.00 19.15 84 ILE A N 1
ATOM 641 C CA . ILE A 1 84 ? 19.566 55.644 46.315 1.00 20.17 84 ILE A CA 1
ATOM 642 C C . ILE A 1 84 ? 20.952 55.061 46.078 1.00 19.32 84 ILE A C 1
ATOM 643 O O . ILE A 1 84 ? 21.559 54.465 46.952 1.00 18.80 84 ILE A O 1
ATOM 648 N N . ILE A 1 85 ? 21.471 55.276 44.882 1.00 18.74 85 ILE A N 1
ATOM 649 C CA . ILE A 1 85 ? 22.736 54.797 44.403 1.00 17.91 85 ILE A CA 1
ATOM 650 C C . ILE A 1 85 ? 23.940 55.648 44.731 1.00 17.79 85 ILE A C 1
ATOM 651 O O . ILE A 1 85 ? 23.936 56.866 44.527 1.00 18.28 85 ILE A O 1
ATOM 656 N N . ASN A 1 86 ? 24.989 55.014 45.230 1.00 17.18 86 ASN A N 1
ATOM 657 C CA . ASN A 1 86 ? 26.250 55.740 45.473 1.00 18.39 86 ASN A CA 1
ATOM 658 C C . ASN A 1 86 ? 27.030 55.582 44.169 1.00 19.20 86 ASN A C 1
ATOM 659 O O . ASN A 1 86 ? 27.800 54.616 44.045 1.00 18.54 86 ASN A O 1
ATOM 664 N N . GLY A 1 87 ? 26.763 56.454 43.192 1.00 20.33 87 GLY A N 1
ATOM 665 C CA . GLY A 1 87 ? 27.440 56.316 41.913 1.00 22.71 87 GLY A CA 1
ATOM 666 C C . GLY A 1 87 ? 27.899 57.619 41.288 1.00 25.00 87 GLY A C 1
ATOM 667 O O . GLY A 1 87 ? 28.520 58.492 41.898 1.00 25.07 87 GLY A O 1
ATOM 668 N N . ASP A 1 88 ? 27.551 57.750 40.010 1.00 26.63 88 ASP A N 1
ATOM 669 C CA . ASP A 1 88 ? 27.973 58.922 39.266 1.00 28.49 88 ASP A CA 1
ATOM 670 C C . ASP A 1 88 ? 27.307 60.194 39.749 1.00 28.18 88 ASP A C 1
ATOM 671 O O . ASP A 1 88 ? 28.029 61.176 39.940 1.00 28.75 88 ASP A O 1
ATOM 676 N N . GLU A 1 89 ? 25.998 60.229 39.994 1.00 28.39 89 GLU A N 1
ATOM 677 C CA . GLU A 1 89 ? 25.428 61.508 40.430 1.00 29.35 89 GLU A CA 1
ATOM 678 C C . GLU A 1 89 ? 26.165 61.936 41.705 1.00 26.84 89 GLU A C 1
ATOM 679 O O . GLU A 1 89 ? 26.628 63.071 41.811 1.00 24.34 89 GLU A O 1
ATOM 685 N N . TYR A 1 90 ? 26.267 61.006 42.657 1.00 25.23 90 TYR A N 1
ATOM 686 C CA . TYR A 1 90 ? 26.819 61.292 43.958 1.00 25.10 90 TYR A CA 1
ATOM 687 C C . TYR A 1 90 ? 28.287 61.716 43.876 1.00 24.48 90 TYR A C 1
ATOM 688 O O . TYR A 1 90 ? 28.666 62.718 44.494 1.00 23.90 90 TYR A O 1
ATOM 697 N N . GLU A 1 91 ? 29.073 61.092 42.997 1.00 24.18 91 GLU A N 1
ATOM 698 C CA . GLU A 1 91 ? 30.478 61.476 42.854 1.00 25.06 91 GLU A CA 1
ATOM 699 C C . GLU A 1 91 ? 30.634 62.898 42.315 1.00 23.49 91 GLU A C 1
ATOM 700 O O . GLU A 1 91 ? 31.464 63.663 42.783 1.00 21.66 91 GLU A O 1
ATOM 706 N N . LYS A 1 92 ? 29.693 63.328 41.473 1.00 24.10 92 LYS A N 1
ATOM 707 C CA . LYS A 1 92 ? 29.678 64.705 40.991 1.00 24.30 92 LYS A CA 1
ATOM 708 C C . LYS A 1 92 ? 29.523 65.672 42.159 1.00 22.83 92 LYS A C 1
ATOM 709 O O . LYS A 1 92 ? 30.414 66.516 42.335 1.00 20.90 92 LYS A O 1
ATOM 715 N N . ILE A 1 93 ? 28.672 65.385 43.127 1.00 22.07 93 ILE A N 1
ATOM 716 C CA . ILE A 1 93 ? 28.488 66.219 44.309 1.00 21.43 93 ILE A CA 1
ATOM 717 C C . ILE A 1 93 ? 29.714 66.164 45.206 1.00 21.17 93 ILE A C 1
ATOM 718 O O . ILE A 1 93 ? 30.146 67.172 45.757 1.00 19.92 93 ILE A O 1
ATOM 723 N N . VAL A 1 94 ? 30.325 64.983 45.285 1.00 22.28 94 VAL A N 1
ATOM 724 C CA . VAL A 1 94 ? 31.575 64.803 46.014 1.00 23.04 94 VAL A CA 1
ATOM 725 C C . VAL A 1 94 ? 32.620 65.772 45.470 1.00 25.17 94 VAL A C 1
ATOM 726 O O . VAL A 1 94 ? 33.190 66.512 46.282 1.00 25.70 94 VAL A O 1
ATOM 730 N N . ARG A 1 95 ? 32.783 65.868 44.153 1.00 27.85 95 ARG A N 1
ATOM 731 C CA . ARG A 1 95 ? 33.751 66.780 43.564 1.00 30.54 95 ARG A CA 1
ATOM 732 C C . ARG A 1 95 ? 33.418 68.241 43.875 1.00 30.75 95 ARG A C 1
ATOM 733 O O . ARG A 1 95 ? 34.270 68.984 44.364 1.00 30.25 95 ARG A O 1
ATOM 741 N N . GLU A 1 96 ? 32.167 68.626 43.584 1.00 30.70 96 GLU A N 1
ATOM 742 C CA . GLU A 1 96 ? 31.756 70.007 43.813 1.00 30.54 96 GLU A CA 1
ATOM 743 C C . GLU A 1 96 ? 31.948 70.420 45.264 1.00 29.74 96 GLU A C 1
ATOM 744 O O . GLU A 1 96 ? 32.300 71.576 45.540 1.00 29.97 96 GLU A O 1
ATOM 750 N N . VAL A 1 97 ? 31.644 69.529 46.203 1.00 27.22 97 VAL A N 1
ATOM 751 C CA . VAL A 1 97 ? 31.873 69.870 47.600 1.00 26.08 97 VAL A CA 1
ATOM 752 C C . VAL A 1 97 ? 33.360 70.078 47.848 1.00 26.81 97 VAL A C 1
ATOM 753 O O . VAL A 1 97 ? 33.741 71.089 48.454 1.00 25.35 97 VAL A O 1
ATOM 757 N N . GLN A 1 98 ? 34.211 69.177 47.351 1.00 26.21 98 GLN A N 1
ATOM 758 C CA . GLN A 1 98 ? 35.638 69.317 47.546 1.00 28.84 98 GLN A CA 1
ATOM 759 C C . GLN A 1 98 ? 36.190 70.619 46.968 1.00 28.34 98 GLN A C 1
ATOM 760 O O . GLN A 1 98 ? 37.115 71.224 47.502 1.00 27.55 98 GLN A O 1
ATOM 770 N N . LEU A 1 99 ? 35.696 71.047 45.833 1.00 29.22 99 LEU A N 1
ATOM 771 C CA . LEU A 1 99 ? 36.097 72.270 45.175 1.00 31.38 99 LEU A CA 1
ATOM 772 C C . LEU A 1 99 ? 35.807 73.495 46.044 1.00 30.47 99 LEU A C 1
ATOM 773 O O . LEU A 1 99 ? 36.651 74.388 46.111 1.00 30.77 99 LEU A O 1
ATOM 778 N N . LEU A 1 100 ? 34.618 73.561 46.638 1.00 28.71 100 LEU A N 1
ATOM 779 C CA . LEU A 1 100 ? 34.195 74.735 47.377 1.00 28.46 100 LEU A CA 1
ATOM 780 C C . LEU A 1 100 ? 34.465 74.716 48.862 1.00 27.65 100 LEU A C 1
ATOM 781 O O . LEU A 1 100 ? 34.178 75.671 49.576 1.00 27.84 100 LEU A O 1
ATOM 786 N N . ARG A 1 101 ? 35.176 73.712 49.307 1.00 27.83 101 ARG A N 1
ATOM 787 C CA . ARG A 1 101 ? 35.624 73.496 50.673 1.00 30.07 101 ARG A CA 1
ATOM 788 C C . ARG A 1 101 ? 36.391 74.661 51.262 1.00 29.99 101 ARG A C 1
ATOM 789 O O . ARG A 1 101 ? 35.980 75.206 52.304 1.00 31.66 101 ARG A O 1
ATOM 797 N N . PRO A 1 102 ? 37.299 75.284 50.517 1.00 29.36 102 PRO A N 1
ATOM 798 C CA . PRO A 1 102 ? 38.048 76.445 50.942 1.00 29.14 102 PRO A CA 1
ATOM 799 C C . PRO A 1 102 ? 37.230 77.672 51.290 1.00 29.65 102 PRO A C 1
ATOM 800 O O . PRO A 1 102 ? 37.727 78.602 51.964 1.00 29.84 102 PRO A O 1
ATOM 804 N N . LEU A 1 103 ? 35.955 77.734 50.902 1.00 27.94 103 LEU A N 1
ATOM 805 C CA . LEU A 1 103 ? 35.105 78.856 51.251 1.00 26.91 103 LEU A CA 1
ATOM 806 C C . LEU A 1 103 ? 34.541 78.717 52.657 1.00 26.27 103 LEU A C 1
ATOM 807 O O . LEU A 1 103 ? 33.796 79.578 53.143 1.00 25.41 103 LEU A O 1
ATOM 812 N N . PHE A 1 104 ? 34.717 77.537 53.265 1.00 25.28 104 PHE A N 1
ATOM 813 C CA . PHE A 1 104 ? 34.099 77.239 54.538 1.00 25.07 104 PHE A CA 1
ATOM 814 C C . PHE A 1 104 ? 35.036 76.736 55.614 1.00 26.31 104 PHE A C 1
ATOM 815 O O . PHE A 1 104 ? 36.113 76.257 55.297 1.00 27.27 104 PHE A O 1
ATOM 823 N N . THR A 1 105 ? 34.550 76.788 56.851 1.00 28.26 105 THR A N 1
ATOM 824 C CA . THR A 1 105 ? 35.360 76.254 57.948 1.00 29.66 105 THR A CA 1
ATOM 825 C C . THR A 1 105 ? 35.178 74.731 57.916 1.00 29.56 105 THR A C 1
ATOM 826 O O . THR A 1 105 ? 36.136 73.985 58.025 1.00 29.20 105 THR 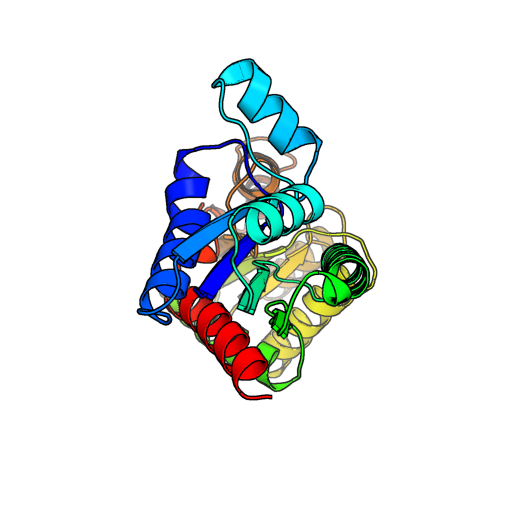A O 1
ATOM 830 N N . ARG A 1 106 ? 33.925 74.301 57.721 1.00 29.19 106 ARG A N 1
ATOM 831 C CA . ARG A 1 106 ? 33.622 72.890 57.659 1.00 28.09 106 ARG A CA 1
ATOM 832 C C . ARG A 1 106 ? 32.483 72.585 56.683 1.00 26.09 106 ARG A C 1
ATOM 833 O O . ARG A 1 106 ? 31.403 73.167 56.662 1.00 23.72 106 ARG A O 1
ATOM 841 N N . LEU A 1 107 ? 32.782 71.583 55.861 1.00 24.19 107 LEU A N 1
ATOM 842 C CA . LEU A 1 107 ? 31.821 71.117 54.872 1.00 24.52 107 LEU A CA 1
ATOM 843 C C . LEU A 1 107 ? 31.710 69.617 55.086 1.00 22.90 107 LEU A C 1
ATOM 844 O O . LEU A 1 107 ? 32.760 68.973 55.083 1.00 21.02 107 LEU A O 1
ATOM 852 N N . THR A 1 108 ? 30.512 69.088 55.327 1.00 21.75 108 THR A N 1
ATOM 853 C CA . THR A 1 108 ? 30.468 67.627 55.540 1.00 20.38 108 THR A CA 1
ATOM 854 C C . THR A 1 108 ? 29.414 67.083 54.598 1.00 17.68 108 THR A C 1
ATOM 855 O O . THR A 1 108 ? 28.400 67.729 54.400 1.00 16.39 108 THR A O 1
ATOM 859 N N . LEU A 1 109 ? 29.638 65.893 54.068 1.00 17.95 109 LEU A N 1
ATOM 860 C CA . LEU A 1 109 ? 28.652 65.357 53.114 1.00 17.95 109 LEU A CA 1
ATOM 861 C C . LEU A 1 109 ? 28.232 63.945 53.398 1.00 17.75 109 LEU A C 1
ATOM 862 O O . LEU A 1 109 ? 29.095 63.062 53.404 1.00 20.15 109 LEU A O 1
ATOM 867 N N . GLY A 1 110 ? 26.991 63.606 53.637 1.00 18.08 110 GLY A N 1
ATOM 868 C CA . GLY A 1 110 ? 26.582 62.225 53.891 1.00 20.35 110 GLY A CA 1
ATOM 869 C C . GLY A 1 110 ? 26.497 61.415 52.604 1.00 22.06 110 GLY A C 1
ATOM 870 O O . GLY A 1 110 ? 26.575 62.011 51.519 1.00 23.79 110 GLY A O 1
ATOM 871 N N . VAL A 1 111 ? 26.255 60.106 52.658 1.00 20.07 111 VAL A N 1
ATOM 872 C CA . VAL A 1 111 ? 26.295 59.287 51.442 1.00 17.61 111 VAL A CA 1
ATOM 873 C C . VAL A 1 111 ? 24.934 58.729 51.084 1.00 17.69 111 VAL A C 1
ATOM 874 O O . VAL A 1 111 ? 23.996 58.678 51.889 1.00 17.76 111 VAL A O 1
ATOM 878 N N . PRO A 1 112 ? 24.749 58.417 49.800 1.00 16.65 112 PRO A N 1
ATOM 879 C CA . PRO A 1 112 ? 23.503 57.834 49.329 1.00 15.49 112 PRO A CA 1
ATOM 880 C C . PRO A 1 112 ? 23.108 56.589 50.123 1.00 14.64 112 PRO A C 1
ATOM 881 O O . PRO A 1 112 ? 23.883 55.954 50.853 1.00 12.14 112 PRO A O 1
ATOM 885 N N . LEU A 1 113 ? 21.876 56.167 49.921 1.00 15.32 113 LEU A N 1
ATOM 886 C CA . LEU A 1 113 ? 21.254 55.020 50.566 1.00 18.04 113 LEU A CA 1
ATOM 887 C C . LEU A 1 113 ? 22.091 53.754 50.569 1.00 17.84 113 LEU A C 1
ATOM 888 O O . LEU A 1 113 ? 22.451 53.232 51.641 1.00 17.17 113 LEU A O 1
ATOM 893 N N . LEU A 1 114 ? 22.496 53.289 49.385 1.00 16.78 114 LEU A N 1
ATOM 894 C CA . LEU A 1 114 ? 23.275 52.045 49.306 1.00 16.75 114 LEU A CA 1
ATOM 895 C C . LEU A 1 114 ? 24.772 52.222 49.243 1.00 17.68 114 LEU A C 1
ATOM 896 O O . LEU A 1 114 ? 25.383 52.305 48.161 1.00 19.25 114 LEU A O 1
ATOM 901 N N . SER A 1 115 ? 25.417 52.350 50.409 1.00 16.54 115 SER A N 1
ATOM 902 C CA . SER A 1 115 ? 26.841 52.619 50.476 1.00 16.26 115 SER A CA 1
ATOM 903 C C . SER A 1 115 ? 27.635 51.676 51.363 1.00 18.02 115 SER A C 1
ATOM 904 O O . SER A 1 115 ? 28.816 51.903 51.622 1.00 17.76 115 SER A O 1
ATOM 907 N N . SER A 1 116 ? 27.073 50.562 51.800 1.00 18.57 116 SER A N 1
ATOM 908 C CA . SER A 1 116 ? 27.764 49.563 52.595 1.00 18.19 116 SER A CA 1
ATOM 909 C C . SER A 1 116 ? 26.862 48.329 52.707 1.00 17.62 116 SER A C 1
ATOM 910 O O . SER A 1 116 ? 25.671 48.395 52.431 1.00 18.18 116 SER A O 1
ATOM 913 N N . HIS A 1 117 ? 27.467 47.255 53.207 1.00 17.68 117 HIS A N 1
ATOM 914 C CA . HIS A 1 117 ? 26.688 46.046 53.444 1.00 18.86 117 HIS A CA 1
ATOM 915 C C . HIS A 1 117 ? 25.515 46.372 54.371 1.00 18.63 117 HIS A C 1
ATOM 916 O O . HIS A 1 117 ? 24.371 46.153 53.986 1.00 17.58 117 HIS A O 1
ATOM 923 N N . ASN A 1 118 ? 25.739 46.960 55.532 1.00 18.65 118 ASN A N 1
ATOM 924 C CA . ASN A 1 118 ? 24.673 47.343 56.437 1.00 19.10 118 ASN A CA 1
ATOM 925 C C . ASN A 1 118 ? 23.613 48.212 55.779 1.00 17.40 118 ASN A C 1
ATOM 926 O O . ASN A 1 118 ? 22.438 47.936 56.077 1.00 16.65 118 ASN A O 1
ATOM 934 N N . ASP A 1 119 ? 23.914 49.114 54.836 1.00 16.81 119 ASP A N 1
ATOM 935 C CA . ASP A 1 119 ? 22.798 49.839 54.218 1.00 17.12 119 ASP A CA 1
ATOM 936 C C . ASP A 1 119 ? 21.856 48.903 53.462 1.00 17.72 119 ASP A C 1
ATOM 937 O O . ASP A 1 119 ? 20.632 49.128 53.511 1.00 16.50 119 ASP A O 1
ATOM 942 N N . TYR A 1 120 ? 22.409 47.871 52.804 1.00 16.91 120 TYR A N 1
ATOM 943 C CA . TYR A 1 120 ? 21.550 46.946 52.074 1.00 16.52 120 TYR A CA 1
ATOM 944 C C . TYR A 1 120 ? 20.636 46.221 53.047 1.00 17.34 120 TYR A C 1
ATOM 945 O O . TYR A 1 120 ? 19.444 46.119 52.761 1.00 17.15 120 TYR A O 1
ATOM 954 N N . VAL A 1 121 ? 21.202 45.770 54.160 1.00 18.55 121 VAL A N 1
ATOM 955 C CA . VAL A 1 121 ? 20.434 45.104 55.204 1.00 20.18 121 VAL A CA 1
ATOM 956 C C . VAL A 1 121 ? 19.306 46.004 55.694 1.00 21.39 121 VAL A C 1
ATOM 957 O O . VAL A 1 121 ? 18.137 45.635 55.710 1.00 20.81 121 VAL A O 1
ATOM 961 N N . GLN A 1 122 ? 19.654 47.235 56.066 1.00 24.36 122 GLN A N 1
ATOM 962 C CA . GLN A 1 122 ? 18.670 48.181 56.574 1.00 26.46 122 GLN A CA 1
ATOM 963 C C . GLN A 1 122 ? 17.640 48.552 55.515 1.00 25.77 122 GLN A C 1
ATOM 964 O O . GLN A 1 122 ? 16.438 48.644 55.827 1.00 24.60 122 GLN A O 1
ATOM 970 N N . LEU A 1 123 ? 18.079 48.753 54.268 1.00 23.90 123 LEU A N 1
ATOM 971 C CA . LEU A 1 123 ? 17.113 49.106 53.232 1.00 23.05 123 LEU A CA 1
ATOM 972 C C . LEU A 1 123 ? 16.073 48.014 53.036 1.00 21.60 123 LEU A C 1
ATOM 973 O O . LEU A 1 123 ? 14.900 48.309 52.822 1.00 21.89 123 LEU A O 1
ATOM 978 N N . MET A 1 124 ? 16.472 46.750 53.101 1.00 20.64 124 MET A N 1
ATOM 979 C CA . MET A 1 124 ? 15.541 45.642 52.955 1.00 20.49 124 MET A CA 1
ATOM 980 C C . MET A 1 124 ? 14.610 45.592 54.161 1.00 20.98 124 MET A C 1
ATOM 981 O O . MET A 1 124 ? 13.439 45.303 53.929 1.00 20.18 124 MET A O 1
ATOM 986 N N . GLN A 1 125 ? 15.046 45.964 55.363 1.00 22.65 125 GLN A N 1
ATOM 987 C CA . GLN A 1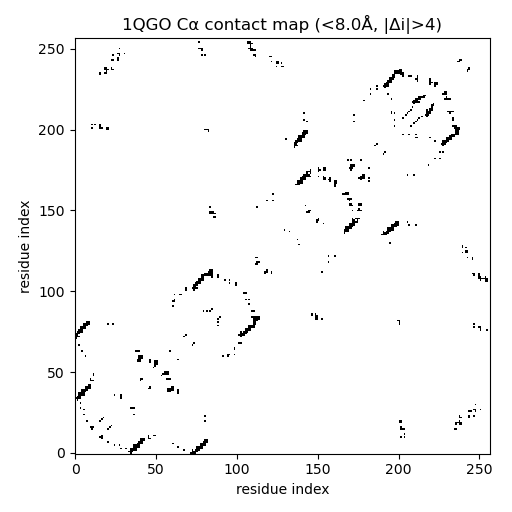 125 ? 14.120 46.035 56.490 1.00 23.81 125 GLN A CA 1
ATOM 988 C C . GLN A 1 125 ? 13.113 47.148 56.220 1.00 22.80 125 GLN A C 1
ATOM 989 O O . GLN A 1 125 ? 11.909 46.960 56.387 1.00 23.00 125 GLN A O 1
ATOM 995 N N . ALA A 1 126 ? 13.576 48.295 55.754 1.00 21.01 126 ALA A N 1
ATOM 996 C CA . ALA A 1 126 ? 12.693 49.402 55.439 1.00 20.01 126 ALA A CA 1
ATOM 997 C C . ALA A 1 126 ? 11.685 48.997 54.376 1.00 20.23 126 ALA A C 1
ATOM 998 O O . ALA A 1 126 ? 10.479 49.227 54.554 1.00 19.51 126 ALA A O 1
ATOM 1000 N N . LEU A 1 127 ? 12.134 48.377 53.279 1.00 19.33 127 LEU A N 1
ATOM 1001 C CA . LEU A 1 127 ? 11.191 48.002 52.232 1.00 20.51 127 LEU A CA 1
ATOM 1002 C C . LEU A 1 127 ? 10.128 47.060 52.761 1.00 22.51 127 LEU A C 1
ATOM 1003 O O . LEU A 1 127 ? 8.957 47.198 52.387 1.00 22.03 127 LEU A O 1
ATOM 1008 N N . ARG A 1 128 ? 10.508 46.146 53.657 1.00 25.37 128 ARG A N 1
ATOM 1009 C CA . ARG A 1 128 ? 9.523 45.269 54.262 1.00 29.86 128 ARG A CA 1
ATOM 1010 C C . ARG A 1 128 ? 8.397 46.062 54.916 1.00 30.03 128 ARG A C 1
ATOM 1011 O O . ARG A 1 128 ? 7.274 45.576 54.837 1.00 29.17 128 ARG A O 1
ATOM 1019 N N . GLN A 1 129 ? 8.601 47.267 55.453 1.00 31.04 129 GLN A N 1
ATOM 1020 C CA . GLN A 1 129 ? 7.536 48.062 56.019 1.00 32.14 129 GLN A CA 1
ATOM 1021 C C . GLN A 1 129 ? 6.482 48.620 55.082 1.00 30.41 129 GLN A C 1
ATOM 1022 O O . GLN A 1 129 ? 5.411 48.975 55.582 1.00 29.74 129 GLN A O 1
ATOM 1028 N N . GLN A 1 130 ? 6.717 48.765 53.786 1.00 28.69 130 GLN A N 1
ATOM 1029 C CA . GLN A 1 130 ? 5.708 49.304 52.882 1.00 25.40 130 GLN A CA 1
ATOM 1030 C C . GLN A 1 130 ? 5.073 48.186 52.069 1.00 25.25 130 GLN A C 1
ATOM 1031 O O . GLN A 1 130 ? 4.227 48.420 51.199 1.00 23.35 130 GLN A O 1
ATOM 1037 N N . MET A 1 131 ? 5.523 46.953 52.281 1.00 26.91 131 MET A N 1
ATOM 1038 C CA . MET A 1 131 ? 4.947 45.832 51.528 1.00 30.97 131 MET A CA 1
ATOM 1039 C C . MET A 1 131 ? 3.605 45.437 52.127 1.00 33.89 131 MET A C 1
ATOM 1040 O O . MET A 1 131 ? 3.462 45.417 53.347 1.00 34.19 131 MET A O 1
ATOM 1045 N N . PRO A 1 132 ? 2.610 45.202 51.295 1.00 36.48 132 PRO A N 1
ATOM 1046 C CA . PRO A 1 132 ? 1.300 44.772 51.747 1.00 38.51 132 PRO A CA 1
ATOM 1047 C C . PRO A 1 132 ? 1.361 43.295 52.106 1.00 41.00 132 PRO A C 1
ATOM 1048 O O . PRO A 1 132 ? 2.234 42.520 51.706 1.00 41.69 132 PRO A O 1
ATOM 1052 N N . SER A 1 133 ? 0.377 42.905 52.914 1.00 43.33 133 SER A N 1
ATOM 1053 C CA . SER A 1 133 ? 0.165 41.526 53.315 1.00 44.94 133 SER A CA 1
ATOM 1054 C C . SER A 1 133 ? 0.162 40.678 52.039 1.00 45.44 133 SER A C 1
ATOM 1055 O O . SER A 1 133 ? -0.488 41.055 51.051 1.00 44.68 133 SER A O 1
ATOM 1058 N N . LEU A 1 134 ? 0.932 39.591 52.058 1.00 45.98 134 LEU A N 1
ATOM 1059 C CA . LEU A 1 134 ? 0.995 38.775 50.848 1.00 47.68 134 LEU A CA 1
ATOM 1060 C C . LEU A 1 134 ? 0.462 37.364 51.038 1.00 49.74 134 LEU A C 1
ATOM 1061 O O . LEU A 1 134 ? 0.585 36.708 52.072 1.00 49.28 134 LEU A O 1
ATOM 1066 N N . ARG A 1 135 ? -0.150 36.866 49.969 1.00 52.77 135 ARG A N 1
ATOM 1067 C CA . ARG A 1 135 ? -0.452 35.435 49.898 1.00 56.93 135 ARG A CA 1
ATOM 1068 C C . ARG A 1 135 ? 0.899 34.807 49.575 1.00 56.66 135 ARG A C 1
ATOM 1069 O O . ARG A 1 135 ? 1.730 35.503 48.968 1.00 56.18 135 ARG A O 1
ATOM 1077 N N . GLN A 1 136 ? 1.116 33.545 49.901 1.00 56.69 136 GLN A N 1
ATOM 1078 C CA . GLN A 1 136 ? 2.411 32.949 49.614 1.00 57.07 136 GLN A CA 1
ATOM 1079 C C . GLN A 1 136 ? 2.733 32.829 48.135 1.00 52.22 136 GLN A C 1
ATOM 1080 O O . GLN A 1 136 ? 3.903 32.568 47.848 1.00 51.55 136 GLN A O 1
ATOM 1086 N N . THR A 1 137 ? 1.801 32.969 47.207 1.00 46.50 137 THR A N 1
ATOM 1087 C CA . THR A 1 137 ? 2.083 32.916 45.800 1.00 42.21 137 THR A CA 1
ATOM 1088 C C . THR A 1 137 ? 2.155 34.350 45.271 1.00 40.29 137 THR A C 1
ATOM 1089 O O . THR A 1 137 ? 2.140 34.620 44.072 1.00 38.97 137 THR A O 1
ATOM 1093 N N . GLU A 1 138 ? 2.196 35.285 46.250 1.00 37.86 138 GLU A N 1
ATOM 1094 C CA . GLU A 1 138 ? 2.278 36.680 45.820 1.00 36.27 138 GLU A CA 1
ATOM 1095 C C . GLU A 1 138 ? 3.655 37.236 46.140 1.00 33.35 138 GLU A C 1
ATOM 1096 O O . GLU A 1 138 ? 4.329 36.786 47.062 1.00 30.76 138 GLU A O 1
ATOM 1102 N N . LYS A 1 139 ? 4.055 38.216 45.335 1.00 32.22 139 LYS A N 1
ATOM 1103 C CA . LYS A 1 139 ? 5.334 38.875 45.595 1.00 31.23 139 LYS A CA 1
ATOM 1104 C C . LYS A 1 139 ? 5.213 40.350 45.244 1.00 29.05 139 LYS A C 1
ATOM 1105 O O . LYS A 1 139 ? 4.369 40.763 44.448 1.00 29.63 139 LYS A O 1
ATOM 1111 N N . VAL A 1 140 ? 6.057 41.154 45.879 1.00 24.81 140 VAL A N 1
ATOM 1112 C CA . VAL A 1 140 ? 6.171 42.552 45.535 1.00 21.40 140 VAL A CA 1
ATOM 1113 C C . VAL A 1 140 ? 7.297 42.695 44.519 1.00 19.76 140 VAL A C 1
ATOM 1114 O O . VAL A 1 140 ? 8.299 42.000 44.644 1.00 19.23 140 VAL A O 1
ATOM 1118 N N . VAL A 1 141 ?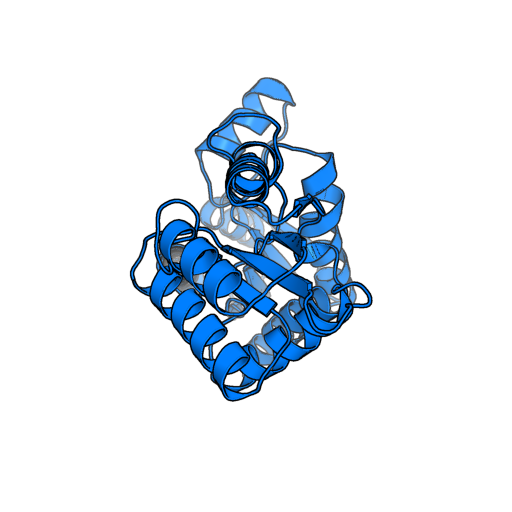 7.133 43.546 43.518 1.00 17.73 141 VAL A N 1
ATOM 1119 C CA . VAL A 1 141 ? 8.176 43.745 42.516 1.00 18.34 141 VAL A CA 1
ATOM 1120 C C . VAL A 1 141 ? 8.639 45.200 42.553 1.00 18.93 141 VAL A C 1
ATOM 1121 O O . VAL A 1 141 ? 7.824 46.084 42.268 1.00 18.33 141 VAL A O 1
ATOM 1125 N N . PHE A 1 142 ? 9.918 45.420 42.882 1.00 18.86 142 PHE A N 1
ATOM 1126 C CA . PHE A 1 142 ? 10.382 46.817 42.919 1.00 19.21 142 PHE A CA 1
ATOM 1127 C C . PHE A 1 142 ? 11.003 47.244 41.597 1.00 18.56 142 PHE A C 1
ATOM 1128 O O . PHE A 1 142 ? 11.753 46.511 40.970 1.00 19.12 142 PHE A O 1
ATOM 1136 N N . MET A 1 143 ? 10.743 48.471 41.179 1.00 19.31 143 MET A N 1
ATOM 1137 C CA . MET A 1 143 ? 11.271 49.046 39.971 1.00 18.55 143 MET A CA 1
ATOM 1138 C C . MET A 1 143 ? 12.312 50.137 40.272 1.00 18.09 143 MET A C 1
ATOM 1139 O O . MET A 1 143 ? 12.010 51.269 40.643 1.00 16.24 143 MET A O 1
ATOM 1144 N N . GLY A 1 144 ? 13.558 49.756 40.009 1.00 16.36 144 GLY A N 1
ATOM 1145 C CA . GLY A 1 144 ? 14.664 50.679 40.136 1.00 17.04 144 GLY A CA 1
ATOM 1146 C C . GLY A 1 144 ? 14.827 51.394 38.778 1.00 17.72 144 GLY A C 1
ATOM 1147 O O . GLY A 1 144 ? 14.281 51.050 37.746 1.00 15.53 144 GLY A O 1
ATOM 1148 N N . HIS A 1 145 ? 15.645 52.416 38.850 1.00 20.76 145 HIS A N 1
ATOM 1149 C CA . HIS A 1 145 ? 16.026 53.270 37.765 1.00 25.19 145 HIS A CA 1
ATOM 1150 C C . HIS A 1 145 ? 17.531 53.548 37.783 1.00 25.56 145 HIS A C 1
ATOM 1151 O O . HIS A 1 145 ? 18.181 53.807 38.800 1.00 25.34 145 HIS A O 1
ATOM 1158 N N . GLY A 1 146 ? 18.083 53.503 36.577 1.00 25.99 146 GLY A N 1
ATOM 1159 C CA . GLY A 1 146 ? 19.498 53.805 36.344 1.00 23.60 146 GLY A CA 1
ATOM 1160 C C . GLY A 1 146 ? 20.149 52.670 35.575 1.00 23.11 146 GLY A C 1
ATOM 1161 O O . GLY A 1 146 ? 20.040 51.504 35.946 1.00 22.80 146 GLY A O 1
ATOM 1162 N N . ALA A 1 147 ? 20.884 52.991 34.514 1.00 24.87 147 ALA A N 1
ATOM 1163 C CA . ALA A 1 147 ? 21.616 51.933 33.804 1.00 24.94 147 ALA A CA 1
ATOM 1164 C C . ALA A 1 147 ? 23.107 51.977 34.104 1.00 24.37 147 ALA A C 1
ATOM 1165 O O . ALA A 1 147 ? 23.859 51.116 33.612 1.00 24.90 147 ALA A O 1
ATOM 1167 N N . SER A 1 148 ? 23.605 52.922 34.900 1.00 23.78 148 SER A N 1
ATOM 1168 C CA . SER A 1 148 ? 25.056 52.867 35.149 1.00 24.30 148 SER A CA 1
ATOM 1169 C C . SER A 1 148 ? 25.379 51.536 35.849 1.00 23.94 148 SER A C 1
ATOM 1170 O O . SER A 1 148 ? 24.506 50.819 36.337 1.00 23.37 148 SER A O 1
ATOM 1173 N N . HIS A 1 149 ? 26.667 51.219 35.921 1.00 23.20 149 HIS A N 1
ATOM 1174 C CA . HIS A 1 149 ? 27.143 49.989 36.514 1.00 22.71 149 HIS A CA 1
ATOM 1175 C C . HIS A 1 149 ? 26.981 50.037 38.043 1.00 23.09 149 HIS A C 1
ATOM 1176 O O . HIS A 1 149 ? 26.793 49.006 38.684 1.00 22.73 149 HIS A O 1
ATOM 1183 N N . HIS A 1 150 ? 27.056 51.217 38.649 1.00 21.88 150 HIS A N 1
ATOM 1184 C CA . HIS A 1 150 ? 26.738 51.381 40.049 1.00 20.43 150 HIS A CA 1
ATOM 1185 C C . HIS A 1 150 ? 25.278 51.044 40.351 1.00 18.67 150 HIS A C 1
ATOM 1186 O O . HIS A 1 150 ? 24.964 50.454 41.371 1.00 16.69 150 HIS A O 1
ATOM 1193 N N . ALA A 1 151 ? 24.406 51.476 39.461 1.00 17.95 151 ALA A N 1
ATOM 1194 C CA . ALA A 1 151 ? 22.982 51.299 39.710 1.00 19.19 151 ALA A CA 1
ATOM 1195 C C . ALA A 1 151 ? 22.499 49.885 39.468 1.00 18.98 151 ALA A C 1
ATOM 1196 O O . ALA A 1 151 ? 21.885 49.293 40.377 1.00 18.97 151 ALA A O 1
ATOM 1198 N N . PHE A 1 152 ? 22.870 49.297 38.324 1.00 17.97 152 PHE A N 1
ATOM 1199 C CA . PHE A 1 152 ? 22.335 47.951 38.066 1.00 18.17 152 PHE A CA 1
ATOM 1200 C C . PHE A 1 152 ? 22.976 46.916 38.971 1.00 18.63 152 PHE A C 1
ATOM 1201 O O . PHE A 1 152 ? 22.359 45.880 39.291 1.00 20.09 152 PHE A O 1
ATOM 1209 N N . ALA A 1 153 ? 24.231 47.109 39.393 1.00 17.53 153 ALA A N 1
ATOM 1210 C CA . ALA A 1 153 ? 24.844 46.095 40.269 1.00 16.28 153 ALA A CA 1
ATOM 1211 C C . ALA A 1 153 ? 24.141 46.126 41.618 1.00 16.45 153 ALA A C 1
ATOM 1212 O O . ALA A 1 153 ? 23.879 45.090 42.224 1.00 15.30 153 ALA A O 1
ATOM 1214 N N . ALA A 1 154 ? 23.798 47.350 42.046 1.00 16.28 154 ALA A N 1
ATOM 1215 C CA . ALA A 1 154 ? 23.045 47.573 43.272 1.00 16.93 154 ALA A CA 1
ATOM 1216 C C . ALA A 1 154 ? 21.679 46.897 43.201 1.00 16.18 154 ALA A C 1
ATOM 1217 O O . ALA A 1 154 ? 21.326 46.143 44.112 1.00 15.89 154 ALA A O 1
ATOM 1219 N N . TYR A 1 155 ? 20.986 47.039 42.074 1.00 16.54 155 TYR A N 1
ATOM 1220 C CA . TYR A 1 155 ? 19.674 46.387 41.942 1.00 17.42 155 TYR A CA 1
ATOM 1221 C C . TYR A 1 155 ? 19.843 44.866 41.960 1.00 17.44 155 TYR A C 1
ATOM 1222 O O . TYR A 1 155 ? 19.167 44.186 42.733 1.00 15.09 155 TYR A O 1
ATOM 1231 N N . ALA A 1 156 ? 20.822 44.364 41.195 1.00 15.92 156 ALA A N 1
ATOM 1232 C CA . ALA A 1 156 ? 21.074 42.929 41.154 1.00 15.63 156 ALA A CA 1
ATOM 1233 C C . ALA A 1 156 ? 21.391 42.377 42.537 1.00 15.55 156 ALA A C 1
ATOM 1234 O O . ALA A 1 156 ? 20.939 41.295 42.908 1.00 16.06 156 ALA A O 1
ATOM 1236 N N . CYS A 1 157 ? 22.270 43.077 43.245 1.00 15.21 157 CYS A N 1
ATOM 1237 C CA . CYS A 1 157 ? 22.677 42.690 44.582 1.00 16.26 157 CYS A CA 1
ATOM 1238 C C . CYS A 1 157 ? 21.487 42.565 45.522 1.00 16.92 157 CYS A C 1
ATOM 1239 O O . CYS A 1 157 ? 21.355 41.565 46.197 1.00 16.11 157 CYS A O 1
ATOM 1242 N N . LEU A 1 158 ? 20.624 43.573 45.504 1.00 16.91 158 LEU A N 1
ATOM 1243 C CA . LEU A 1 158 ? 19.413 43.585 46.297 1.00 17.31 158 LEU A CA 1
ATOM 1244 C C . LEU A 1 158 ? 18.550 42.386 45.898 1.00 16.77 158 LEU A C 1
ATOM 1245 O O . LEU A 1 158 ? 18.086 41.695 46.789 1.00 16.04 158 LEU A O 1
ATOM 1253 N N . ASP A 1 159 ? 18.369 42.117 44.611 1.00 17.12 159 ASP A N 1
ATOM 1254 C CA . ASP A 1 159 ? 17.627 40.965 44.152 1.00 17.98 159 ASP A CA 1
ATOM 1255 C C . ASP A 1 159 ? 18.306 39.695 44.684 1.00 19.12 159 ASP A C 1
ATOM 1256 O O . ASP A 1 159 ? 17.635 38.816 45.188 1.00 18.72 159 ASP A O 1
ATOM 1261 N N . HIS A 1 160 ? 19.629 39.633 44.614 1.00 19.28 160 HIS A N 1
ATOM 1262 C CA . HIS A 1 160 ? 20.428 38.525 45.072 1.00 19.85 160 HIS A CA 1
ATOM 1263 C C . HIS A 1 160 ? 20.245 38.249 46.557 1.00 19.39 160 HIS A C 1
ATOM 1264 O O . HIS A 1 160 ? 19.948 37.147 47.021 1.00 20.86 160 HIS A O 1
ATOM 1271 N N . MET A 1 161 ? 20.200 39.308 47.339 1.00 18.52 161 MET A N 1
ATOM 1272 C CA . MET A 1 161 ? 19.948 39.166 48.779 1.00 19.68 161 MET A CA 1
ATOM 1273 C C . MET A 1 161 ? 18.505 38.764 49.088 1.00 19.16 161 MET A C 1
ATOM 1274 O O . MET A 1 161 ? 18.279 37.943 49.967 1.00 18.71 161 MET A O 1
ATOM 1279 N N . MET A 1 162 ? 17.516 39.319 48.393 1.00 19.41 162 MET A N 1
ATOM 1280 C CA . MET A 1 162 ? 16.136 38.998 48.684 1.00 20.79 162 MET A CA 1
ATOM 1281 C C . MET A 1 162 ? 15.875 37.519 48.434 1.00 23.43 162 MET A C 1
ATOM 1282 O O . MET A 1 162 ? 15.394 36.787 49.278 1.00 23.56 162 MET A O 1
ATOM 1287 N N . THR A 1 163 ? 16.244 37.085 47.246 1.00 25.50 163 THR A N 1
ATOM 1288 C CA . THR A 1 163 ? 16.131 35.700 46.798 1.00 26.83 163 THR A CA 1
ATOM 1289 C C . THR A 1 163 ? 16.813 34.748 47.755 1.00 26.36 163 THR A C 1
ATOM 1290 O O . THR A 1 163 ? 16.172 33.818 48.244 1.00 26.11 163 THR A O 1
ATOM 1294 N N . ALA A 1 164 ? 18.063 35.019 48.109 1.00 27.30 164 ALA A N 1
ATOM 1295 C CA . ALA A 1 164 ? 18.760 34.138 49.052 1.00 27.92 164 ALA A CA 1
ATOM 1296 C C . ALA A 1 164 ? 18.035 34.010 50.381 1.00 29.35 164 ALA A C 1
ATOM 1297 O O . ALA A 1 164 ? 17.922 32.931 50.981 1.00 29.11 164 ALA A O 1
ATOM 1299 N N . GLN A 1 165 ? 17.622 35.167 50.911 1.00 29.54 165 GLN A N 1
ATOM 1300 C CA . GLN A 1 165 ? 16.943 35.218 52.204 1.00 30.04 165 GLN A CA 1
ATOM 1301 C C . GLN A 1 165 ? 15.449 34.953 52.151 1.00 30.40 165 GLN A C 1
ATOM 1302 O O . GLN A 1 165 ? 14.760 35.003 53.170 1.00 28.80 165 GLN A O 1
ATOM 1308 N N . ARG A 1 166 ? 14.900 34.757 50.963 1.00 32.43 166 ARG A N 1
ATOM 1309 C CA . ARG A 1 166 ? 13.492 34.498 50.759 1.00 35.50 166 ARG A CA 1
ATOM 1310 C C . ARG A 1 166 ? 12.596 35.653 51.148 1.00 33.48 166 ARG A C 1
ATOM 1311 O O . ARG A 1 166 ? 11.522 35.457 51.713 1.00 33.95 166 ARG A O 1
ATOM 1319 N N . PHE A 1 167 ? 13.072 36.862 50.929 1.00 30.22 167 PHE A N 1
ATOM 1320 C CA . PHE A 1 167 ? 12.267 38.066 51.152 1.00 27.24 167 PHE A CA 1
ATOM 1321 C C . PHE A 1 167 ? 11.219 37.972 50.061 1.00 25.88 167 PHE A C 1
ATOM 1322 O O . PHE A 1 167 ? 11.545 37.669 48.916 1.00 24.48 167 PHE A O 1
ATOM 1330 N N . PRO A 1 168 ? 9.947 38.202 50.319 1.00 25.29 168 PRO A N 1
ATOM 1331 C CA . PRO A 1 168 ? 8.904 38.092 49.310 1.00 24.58 168 PRO A 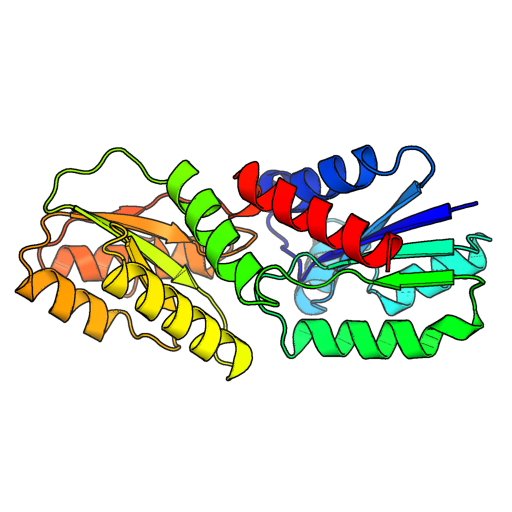CA 1
ATOM 1332 C C . PRO A 1 168 ? 8.818 39.247 48.321 1.00 23.21 168 PRO A C 1
ATOM 1333 O O . PRO A 1 168 ? 7.751 39.742 47.946 1.00 19.00 168 PRO A O 1
ATOM 1337 N N . ALA A 1 169 ? 9.977 39.598 47.756 1.00 22.54 169 ALA A N 1
ATOM 1338 C CA . ALA A 1 169 ? 10.031 40.667 46.776 1.00 23.78 169 ALA A CA 1
ATOM 1339 C C . ALA A 1 169 ? 11.165 40.387 45.797 1.00 23.53 169 ALA A C 1
ATOM 1340 O O . ALA A 1 169 ? 12.064 39.608 46.058 1.00 22.04 169 ALA A O 1
ATOM 1342 N N . ARG A 1 170 ? 11.086 41.025 44.646 1.00 24.19 170 ARG A N 1
ATOM 1343 C CA . ARG A 1 170 ? 12.055 40.948 43.573 1.00 24.93 170 ARG A CA 1
ATOM 1344 C C . ARG A 1 170 ? 12.355 42.368 43.109 1.00 22.30 170 ARG A C 1
ATOM 1345 O O . ARG A 1 170 ? 11.520 43.239 43.311 1.00 21.34 170 ARG A O 1
ATOM 1353 N N . VAL A 1 171 ? 13.533 42.635 42.592 1.00 20.22 171 VAL A N 1
ATOM 1354 C CA . VAL A 1 171 ? 13.955 43.917 42.123 1.00 19.77 171 VAL A CA 1
ATOM 1355 C C . VAL A 1 171 ? 14.352 43.822 40.648 1.00 20.75 171 VAL A C 1
ATOM 1356 O O . VAL A 1 171 ? 15.170 42.988 40.306 1.00 20.42 171 VAL A O 1
ATOM 1360 N N . GLY A 1 172 ? 13.764 44.730 39.892 1.00 21.19 172 GLY A N 1
ATOM 1361 C CA . GLY A 1 172 ? 14.070 44.863 38.480 1.00 19.91 172 GLY A CA 1
ATOM 1362 C C . GLY A 1 172 ? 14.458 46.340 38.273 1.00 20.12 172 GLY A C 1
ATOM 1363 O O . GLY A 1 172 ? 14.202 47.215 39.097 1.00 17.77 172 GLY A O 1
ATOM 1364 N N . ALA A 1 173 ? 14.973 46.660 37.088 1.00 21.23 173 ALA A N 1
ATOM 1365 C CA . ALA A 1 173 ? 15.297 48.047 36.768 1.00 21.83 173 ALA A CA 1
ATOM 1366 C C . ALA A 1 173 ? 14.793 48.377 35.369 1.00 23.33 173 ALA A C 1
ATOM 1367 O O . ALA A 1 173 ? 15.145 47.683 34.408 1.00 22.75 173 ALA A O 1
ATOM 1369 N N . VAL A 1 174 ? 13.994 49.433 35.307 1.00 24.36 174 VAL A N 1
ATOM 1370 C CA . VAL A 1 174 ? 13.425 49.885 34.044 1.00 24.96 174 VAL A CA 1
ATOM 1371 C C . VAL A 1 174 ? 14.546 50.137 33.051 1.00 25.70 174 VAL A C 1
ATOM 1372 O O . VAL A 1 174 ? 15.551 50.791 33.321 1.00 24.24 174 VAL A O 1
ATOM 1376 N N . GLU A 1 175 ? 14.474 49.470 31.920 1.00 27.73 175 GLU A N 1
ATOM 1377 C CA . GLU A 1 175 ? 15.453 49.539 30.831 1.00 31.41 175 GLU A CA 1
ATOM 1378 C C . GLU A 1 175 ? 16.900 49.416 31.275 1.00 30.41 175 GLU A C 1
ATOM 1379 O O . GLU A 1 175 ? 17.845 50.048 30.806 1.00 30.69 175 GLU A O 1
ATOM 1385 N N . SER A 1 176 ? 17.127 48.467 32.179 1.00 28.52 176 SER A N 1
ATOM 1386 C CA . SER A 1 176 ? 18.402 48.210 32.807 1.00 26.35 176 SER A CA 1
ATOM 1387 C C . SER A 1 176 ? 18.430 46.760 33.278 1.00 25.16 176 SER A C 1
ATOM 1388 O O . SER A 1 176 ? 17.774 45.930 32.650 1.00 25.07 176 SER A O 1
ATOM 1391 N N . TYR A 1 177 ? 19.063 46.450 34.392 1.00 21.80 177 TYR A N 1
ATOM 1392 C CA . TYR A 1 177 ? 19.164 45.078 34.863 1.00 20.35 177 TYR A CA 1
ATOM 1393 C C . TYR A 1 177 ? 18.996 45.081 36.381 1.00 20.23 177 TYR A C 1
ATOM 1394 O O . TYR A 1 177 ? 19.511 46.006 37.021 1.00 19.71 177 TYR A O 1
ATOM 1403 N N . PRO A 1 178 ? 18.412 44.056 36.967 1.00 19.31 178 PRO A N 1
ATOM 1404 C CA . PRO A 1 178 ? 17.825 42.935 36.283 1.00 19.78 178 PRO A CA 1
ATOM 1405 C C . PRO A 1 178 ? 16.692 43.345 35.362 1.00 20.29 178 PRO A C 1
ATOM 1406 O O . PRO A 1 178 ? 16.074 44.380 35.516 1.00 19.70 178 PRO A O 1
ATOM 1410 N N . GLU A 1 179 ? 16.422 42.503 34.384 1.00 22.89 179 GLU A N 1
ATOM 1411 C CA . GLU A 1 179 ? 15.408 42.738 33.362 1.00 25.34 179 GLU A CA 1
ATOM 1412 C C . GLU A 1 179 ? 14.055 42.218 33.821 1.00 25.50 179 GLU A C 1
ATOM 1413 O O . GLU A 1 179 ? 13.972 41.089 34.293 1.00 24.58 179 GLU A O 1
ATOM 1419 N N . VAL A 1 180 ? 13.015 43.003 33.593 1.00 26.45 180 VAL A N 1
ATOM 1420 C CA . VAL A 1 180 ? 11.684 42.593 34.031 1.00 28.05 180 VAL A CA 1
ATOM 1421 C C . VAL A 1 180 ? 11.106 41.439 33.240 1.00 28.87 180 VAL A C 1
ATOM 1422 O O . VAL A 1 180 ? 10.543 40.537 33.875 1.00 28.02 180 VAL A O 1
ATOM 1426 N N . ASP A 1 181 ? 11.448 41.268 31.967 1.00 30.68 181 ASP A N 1
ATOM 1427 C CA . ASP A 1 181 ? 10.988 40.110 31.195 1.00 31.57 181 ASP A CA 1
ATOM 1428 C C . ASP A 1 181 ? 11.541 38.806 31.753 1.00 30.87 181 ASP A C 1
ATOM 1429 O O . ASP A 1 181 ? 10.832 37.804 31.857 1.00 30.05 181 ASP A O 1
ATOM 1434 N N . ILE A 1 182 ? 12.798 38.850 32.195 1.00 30.13 182 ILE A N 1
ATOM 1435 C CA . ILE A 1 182 ? 13.375 37.654 32.810 1.00 29.93 182 ILE A CA 1
ATOM 1436 C C . ILE A 1 182 ? 12.625 37.382 34.106 1.00 31.33 182 ILE A C 1
ATOM 1437 O O . ILE A 1 182 ? 12.166 36.275 34.390 1.00 32.61 182 ILE A O 1
ATOM 1442 N N . LEU A 1 183 ? 12.435 38.425 34.911 1.00 31.38 183 LEU A N 1
ATOM 1443 C CA . LEU A 1 183 ? 11.708 38.345 36.159 1.00 31.31 183 LEU A CA 1
ATOM 1444 C C . LEU A 1 183 ? 10.292 37.792 35.986 1.00 30.44 183 LEU A C 1
ATOM 1445 O O . LEU A 1 183 ? 9.896 36.888 36.718 1.00 28.38 183 LEU A O 1
ATOM 1450 N N . ILE A 1 184 ? 9.557 38.291 34.993 1.00 30.13 184 ILE A N 1
ATOM 1451 C CA . ILE A 1 184 ? 8.197 37.850 34.714 1.00 31.04 184 ILE A CA 1
ATOM 1452 C C . ILE A 1 184 ? 8.213 36.355 34.418 1.00 32.81 184 ILE A C 1
ATOM 1453 O O . ILE A 1 184 ? 7.594 35.582 35.156 1.00 33.35 184 ILE A O 1
ATOM 1458 N N . ASP A 1 185 ? 9.045 35.912 33.483 1.00 34.32 185 ASP A N 1
ATOM 1459 C CA . ASP A 1 185 ? 9.200 34.497 33.185 1.00 36.78 185 ASP A CA 1
ATOM 1460 C C . ASP A 1 185 ? 9.432 33.678 34.447 1.00 36.91 185 ASP A C 1
ATOM 1461 O O . ASP A 1 185 ? 8.807 32.653 34.715 1.00 36.22 185 ASP A O 1
ATOM 1469 N N . SER A 1 186 ? 10.417 34.120 35.216 1.00 36.84 186 SER A N 1
ATOM 1470 C CA . SER A 1 186 ? 10.790 33.504 36.472 1.00 37.83 186 SER A CA 1
ATOM 1471 C C . SER A 1 186 ? 9.657 33.411 37.488 1.00 38.28 186 SER A C 1
ATOM 1472 O O . SER A 1 186 ? 9.498 32.394 38.183 1.00 36.82 186 SER A O 1
ATOM 1475 N N . LEU A 1 187 ? 8.866 34.488 37.590 1.00 38.34 187 LEU A N 1
ATOM 1476 C CA . LEU A 1 187 ? 7.791 34.479 38.593 1.00 39.76 187 LEU A CA 1
ATOM 1477 C C . LEU A 1 187 ? 6.645 33.590 38.135 1.00 40.59 187 LEU A C 1
ATOM 1478 O O . LEU A 1 187 ? 5.998 32.905 38.915 1.00 39.10 187 LEU A O 1
ATOM 1483 N N . ARG A 1 188 ? 6.449 33.560 36.828 1.00 43.54 188 ARG A N 1
ATOM 1484 C CA . ARG A 1 188 ? 5.468 32.702 36.190 1.00 47.64 188 ARG A CA 1
ATOM 1485 C C . ARG A 1 188 ? 5.830 31.241 36.404 1.00 48.72 188 ARG A C 1
ATOM 1486 O O . ARG A 1 188 ? 5.004 30.475 36.915 1.00 48.68 188 ARG A O 1
ATOM 1494 N N . ASP A 1 189 ? 7.083 30.841 36.180 1.00 49.36 189 ASP A N 1
ATOM 1495 C CA . ASP A 1 189 ? 7.511 29.473 36.381 1.00 50.82 189 ASP A CA 1
ATOM 1496 C C . ASP A 1 189 ? 7.473 29.051 37.843 1.00 50.69 189 ASP A C 1
ATOM 1497 O O . ASP A 1 189 ? 7.597 27.853 38.125 1.00 51.15 189 ASP A O 1
ATOM 1502 N N . GLU A 1 190 ? 7.438 29.988 38.773 1.00 50.53 190 GLU A N 1
ATOM 1503 C CA . GLU A 1 190 ? 7.426 29.663 40.193 1.00 50.44 190 GLU A CA 1
ATOM 1504 C C . GLU A 1 190 ? 6.012 29.490 40.732 1.00 48.43 190 GLU A C 1
ATOM 1505 O O . GLU A 1 190 ? 5.814 28.959 41.822 1.00 47.37 190 GLU A O 1
ATOM 1511 N N . GLY A 1 191 ? 5.033 29.928 39.955 1.00 46.52 191 GLY A N 1
ATOM 1512 C CA . GLY A 1 191 ? 3.641 29.857 40.339 1.00 44.99 191 GLY A CA 1
ATOM 1513 C C . GLY A 1 191 ? 3.144 31.158 40.959 1.00 43.67 191 GLY A C 1
ATOM 1514 O O . GLY A 1 191 ? 2.126 31.109 41.656 1.00 43.69 191 GLY A O 1
ATOM 1515 N N . VAL A 1 192 ? 3.817 32.283 40.696 1.00 41.74 192 VAL A N 1
ATOM 1516 C CA . VAL A 1 192 ? 3.363 33.554 41.270 1.00 39.69 192 VAL A CA 1
ATOM 1517 C C . VAL A 1 192 ? 1.991 33.912 40.714 1.00 39.21 192 VAL A C 1
ATOM 1518 O O . VAL A 1 192 ? 1.745 33.952 39.512 1.00 39.53 192 VAL A O 1
ATOM 1522 N N . THR A 1 193 ? 1.070 34.162 41.617 1.00 38.95 193 THR A N 1
ATOM 1523 C CA . THR A 1 193 ? -0.319 34.517 41.394 1.00 39.54 193 THR A CA 1
ATOM 1524 C C . THR A 1 193 ? -0.652 35.970 41.131 1.00 37.89 193 THR A C 1
ATOM 1525 O O . THR A 1 193 ? -1.695 36.266 40.526 1.00 40.18 193 THR A O 1
ATOM 1529 N N . GLY A 1 194 ? 0.100 36.867 41.745 1.00 34.08 194 GLY A N 1
ATOM 1530 C CA . GLY A 1 194 ? -0.133 38.292 41.613 1.00 29.49 194 GLY A CA 1
ATOM 1531 C C . GLY A 1 194 ? 1.070 39.003 42.217 1.00 26.77 194 GLY A C 1
ATOM 1532 O O . GLY A 1 194 ? 1.825 38.482 43.031 1.00 24.99 194 GLY A O 1
ATOM 1533 N N . VAL A 1 195 ? 1.256 40.234 41.758 1.00 25.35 195 VAL A N 1
ATOM 1534 C CA . VAL A 1 195 ? 2.319 41.122 42.192 1.00 24.71 195 VAL A CA 1
ATOM 1535 C C . VAL A 1 195 ? 1.843 42.540 42.526 1.00 25.36 195 VAL A C 1
ATOM 1536 O O . VAL A 1 195 ? 0.896 43.142 41.991 1.00 25.35 195 VAL A O 1
ATOM 1540 N N . HIS A 1 196 ? 2.579 43.154 43.453 1.00 25.12 196 HIS A N 1
ATOM 1541 C CA . HIS A 1 196 ? 2.440 44.540 43.879 1.00 25.11 196 HIS A CA 1
ATOM 1542 C C . HIS A 1 196 ? 3.628 45.290 43.286 1.00 24.05 196 HIS A C 1
ATOM 1543 O O . HIS A 1 196 ? 4.759 44.830 43.531 1.00 24.41 196 HIS A O 1
ATOM 1550 N N . LEU A 1 197 ? 3.387 46.236 42.411 1.00 23.22 197 LEU A N 1
ATOM 1551 C CA . LEU A 1 197 ? 4.477 46.984 41.800 1.00 23.20 197 LEU A CA 1
ATOM 1552 C C . LEU A 1 197 ? 4.749 48.229 42.626 1.00 23.39 197 LEU A C 1
ATOM 1553 O O . LEU A 1 197 ? 3.817 49.003 42.904 1.00 24.25 197 LEU A O 1
ATOM 1558 N N . MET A 1 198 ? 5.971 48.446 43.085 1.00 21.54 198 MET A N 1
ATOM 1559 C CA . MET A 1 198 ? 6.311 49.625 43.883 1.00 19.26 198 MET A CA 1
ATOM 1560 C C . MET A 1 198 ? 7.611 50.199 43.353 1.00 18.43 198 MET A C 1
ATOM 1561 O O . MET A 1 198 ? 8.541 49.460 43.054 1.00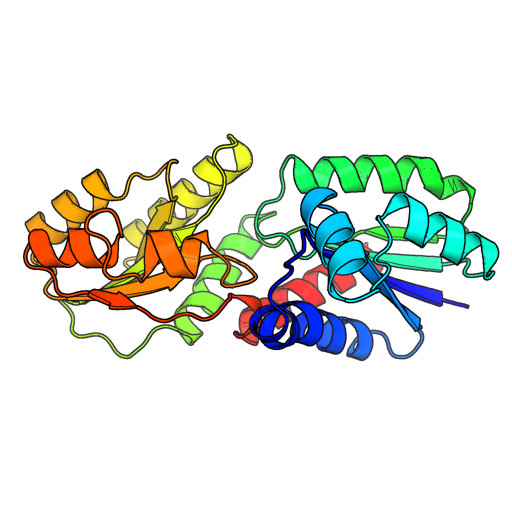 17.61 198 MET A O 1
ATOM 1566 N N . PRO A 1 199 ? 7.714 51.504 43.244 1.00 17.93 199 PRO A N 1
ATOM 1567 C CA . PRO A 1 199 ? 8.934 52.100 42.735 1.00 18.48 199 PRO A CA 1
ATOM 1568 C C . PRO A 1 199 ? 10.097 51.977 43.703 1.00 18.92 199 PRO A C 1
ATOM 1569 O O . PRO A 1 199 ? 9.905 52.257 44.895 1.00 19.35 199 PRO A O 1
ATOM 1573 N N . LEU A 1 200 ? 11.292 51.583 43.232 1.00 16.78 200 LEU A N 1
ATOM 1574 C CA . LEU A 1 200 ? 12.449 51.613 44.122 1.00 17.40 200 LEU A CA 1
ATOM 1575 C C . LEU A 1 200 ? 13.168 52.930 43.820 1.00 18.24 200 LEU A C 1
ATOM 1576 O O . LEU A 1 200 ? 14.314 53.016 43.392 1.00 17.85 200 LEU A O 1
ATOM 1581 N N . MET A 1 201 ? 12.434 54.029 43.935 1.00 18.80 201 MET A N 1
ATOM 1582 C CA . MET A 1 201 ? 12.870 55.370 43.615 1.00 19.27 201 MET A CA 1
ATOM 1583 C C . MET A 1 201 ? 12.464 56.339 44.714 1.00 19.00 201 MET A C 1
ATOM 1584 O O . MET A 1 201 ? 11.443 56.139 45.369 1.00 18.64 201 MET A O 1
ATOM 1589 N N . LEU A 1 202 ? 13.211 57.403 44.891 1.00 18.54 202 LEU A N 1
ATOM 1590 C CA . LEU A 1 202 ? 12.911 58.444 45.854 1.00 18.80 202 LEU A CA 1
ATOM 1591 C C . LEU A 1 202 ? 11.522 59.013 45.597 1.00 18.37 202 LEU A C 1
ATOM 1592 O O . LEU A 1 202 ? 10.694 59.057 46.498 1.00 16.83 202 LEU A O 1
ATOM 1597 N N . VAL A 1 203 ? 11.249 59.475 44.376 1.00 18.82 203 VAL A N 1
ATOM 1598 C CA . VAL A 1 203 ? 9.952 60.008 44.022 1.00 19.17 203 VAL A CA 1
ATOM 1599 C C . VAL A 1 203 ? 9.285 59.146 42.947 1.00 20.24 203 VAL A C 1
ATOM 1600 O O . VAL A 1 203 ? 9.966 58.448 42.229 1.00 21.30 203 VAL A O 1
ATOM 1604 N N . ALA A 1 204 ? 7.990 59.320 42.742 1.00 22.23 204 ALA A N 1
ATOM 1605 C CA . ALA A 1 204 ? 7.253 58.623 41.701 1.00 23.28 204 ALA A CA 1
ATOM 1606 C C . ALA A 1 204 ? 7.130 59.536 40.492 1.00 24.45 204 ALA A C 1
ATOM 1607 O O . ALA A 1 204 ? 6.151 60.285 40.421 1.00 25.76 204 ALA A O 1
ATOM 1609 N N . GLY A 1 205 ? 8.062 59.527 39.570 1.00 26.18 205 GLY A N 1
ATOM 1610 C CA . GLY A 1 205 ? 8.017 60.349 38.369 1.00 27.09 205 GLY A CA 1
ATOM 1611 C C . GLY A 1 205 ? 7.501 59.526 37.208 1.00 28.55 205 GLY A C 1
ATOM 1612 O O . GLY A 1 205 ? 6.927 58.444 37.383 1.00 28.92 205 GLY A O 1
ATOM 1613 N N . ASP A 1 206 ? 7.795 59.975 35.999 1.00 30.99 206 ASP A N 1
ATOM 1614 C CA . ASP A 1 206 ? 7.319 59.339 34.778 1.00 32.91 206 ASP A CA 1
ATOM 1615 C C . ASP A 1 206 ? 7.661 57.870 34.675 1.00 32.11 206 ASP A C 1
ATOM 1616 O O . ASP A 1 206 ? 6.854 57.102 34.127 1.00 30.76 206 ASP A O 1
ATOM 1621 N N . HIS A 1 207 ? 8.845 57.480 35.178 1.00 30.85 207 HIS A N 1
ATOM 1622 C CA . HIS A 1 207 ? 9.168 56.057 35.145 1.00 29.96 207 HIS A CA 1
ATOM 1623 C C . HIS A 1 207 ? 8.114 55.260 35.909 1.00 27.09 207 HIS A C 1
ATOM 1624 O O . HIS A 1 207 ? 7.732 54.146 35.514 1.00 24.17 207 HIS A O 1
ATOM 1631 N N . ALA A 1 208 ? 7.743 55.765 37.091 1.00 24.92 208 ALA A N 1
ATOM 1632 C CA . ALA A 1 208 ? 6.788 55.046 37.923 1.00 24.90 208 ALA A CA 1
ATOM 1633 C C . ALA A 1 208 ? 5.376 55.194 37.328 1.00 24.01 208 ALA A C 1
ATOM 1634 O O . ALA A 1 208 ? 4.651 54.209 37.279 1.00 23.02 208 ALA A O 1
ATOM 1636 N N . ILE A 1 209 ? 5.017 56.411 36.968 1.00 23.56 209 ILE A N 1
ATOM 1637 C CA . ILE A 1 209 ? 3.688 56.660 36.448 1.00 25.09 209 ILE A CA 1
ATOM 1638 C C . ILE A 1 209 ? 3.524 55.946 35.115 1.00 26.80 209 ILE A C 1
ATOM 1639 O O . ILE A 1 209 ? 2.525 55.260 34.921 1.00 27.12 209 ILE A O 1
ATOM 1644 N N . ASN A 1 210 ? 4.423 56.212 34.172 1.00 28.55 210 ASN A N 1
ATOM 1645 C CA . ASN A 1 210 ? 4.215 55.624 32.847 1.00 30.39 210 ASN A CA 1
ATOM 1646 C C . ASN A 1 210 ? 4.755 54.219 32.733 1.00 30.21 210 ASN A C 1
ATOM 1647 O O . ASN A 1 210 ? 3.925 53.303 32.645 1.00 31.13 210 ASN A O 1
ATOM 1652 N N . ASP A 1 211 ? 6.055 54.002 32.847 1.00 29.58 211 ASP A N 1
ATOM 1653 C CA . ASP A 1 211 ? 6.624 52.681 32.657 1.00 28.27 211 ASP A CA 1
ATOM 1654 C C . ASP A 1 211 ? 6.225 51.627 33.654 1.00 26.93 211 ASP A C 1
ATOM 1655 O O . ASP A 1 211 ? 6.132 50.470 33.238 1.00 25.50 211 ASP A O 1
ATOM 1660 N N . MET A 1 212 ? 6.002 52.015 34.911 1.00 26.60 212 MET A N 1
ATOM 1661 C CA . MET A 1 212 ? 5.698 50.992 35.897 1.00 24.93 212 MET A CA 1
ATOM 1662 C C . MET A 1 212 ? 4.216 50.683 36.006 1.00 26.24 212 MET A C 1
ATOM 1663 O O . MET A 1 212 ? 3.800 49.541 35.886 1.00 26.22 212 MET A O 1
ATOM 1668 N N . ALA A 1 213 ? 3.417 51.710 36.280 1.00 28.25 213 ALA A N 1
ATOM 1669 C CA . ALA A 1 213 ? 2.014 51.532 36.612 1.00 28.88 213 ALA A CA 1
ATOM 1670 C C . ALA A 1 213 ? 0.923 51.725 35.578 1.00 30.48 213 ALA A C 1
ATOM 1671 O O . ALA A 1 213 ? -0.245 51.407 35.876 1.00 29.41 213 ALA A O 1
ATOM 1673 N N . SER A 1 214 ? 1.227 52.342 34.442 1.00 32.74 214 SER A N 1
ATOM 1674 C CA . SER A 1 214 ? 0.209 52.735 33.481 1.00 36.31 214 SER A CA 1
ATOM 1675 C C . SER A 1 214 ? -0.493 51.617 32.722 1.00 38.45 214 SER A C 1
ATOM 1676 O O . SER A 1 214 ? -0.200 50.440 32.892 1.00 37.90 214 SER A O 1
ATOM 1679 N N . ASP A 1 215 ? -1.453 52.022 31.887 1.00 42.15 215 ASP A N 1
ATOM 1680 C CA . ASP A 1 215 ? -2.262 51.085 31.124 1.00 46.94 215 ASP A CA 1
ATOM 1681 C C . ASP A 1 215 ? -1.732 50.896 29.710 1.00 48.44 215 ASP A C 1
ATOM 1682 O O . ASP A 1 215 ? -2.222 50.035 28.982 1.00 49.42 215 ASP A O 1
ATOM 1687 N N . ASP A 1 216 ? -0.650 51.580 29.381 1.00 50.29 216 ASP A N 1
ATOM 1688 C CA . ASP A 1 216 ? 0.087 51.306 28.151 1.00 52.17 216 ASP A CA 1
ATOM 1689 C C . ASP A 1 216 ? 0.589 49.866 28.183 1.00 52.31 216 ASP A C 1
ATOM 1690 O O . ASP A 1 216 ? 1.060 49.381 29.216 1.00 52.33 216 ASP A O 1
ATOM 1695 N N . GLY A 1 217 ? 0.585 49.176 27.049 1.00 51.83 217 GLY A N 1
ATOM 1696 C CA . GLY A 1 217 ? 0.988 47.801 26.888 1.00 51.44 217 GLY A CA 1
ATOM 1697 C C . GLY A 1 217 ? 2.435 47.456 27.171 1.00 51.16 217 GLY A C 1
ATOM 1698 O O . GLY A 1 217 ? 2.814 46.298 27.361 1.00 51.37 217 GLY A O 1
ATOM 1699 N N . ASP A 1 218 ? 3.294 48.457 27.235 1.00 50.76 218 ASP A N 1
ATOM 1700 C CA . ASP A 1 218 ? 4.700 48.379 27.546 1.00 49.67 218 ASP A CA 1
ATOM 1701 C C . ASP A 1 218 ? 4.996 48.644 29.019 1.00 46.09 218 ASP A C 1
ATOM 1702 O O . ASP A 1 218 ? 6.160 48.740 29.405 1.00 44.45 218 ASP A O 1
ATOM 1707 N N . SER A 1 219 ? 3.950 48.829 29.825 1.00 42.35 219 SER A N 1
ATOM 1708 C CA . SER A 1 219 ? 4.216 49.100 31.238 1.00 38.96 219 SER A CA 1
ATOM 1709 C C . SER A 1 219 ? 4.439 47.754 31.926 1.00 36.23 219 SER A C 1
ATOM 1710 O O . SER A 1 219 ? 3.936 46.726 31.472 1.00 35.63 219 SER A O 1
ATOM 1713 N N . TRP A 1 220 ? 5.168 47.803 33.039 1.00 33.27 220 TRP A N 1
ATOM 1714 C CA . TRP A 1 220 ? 5.370 46.568 33.797 1.00 30.93 220 TRP A CA 1
ATOM 1715 C C . TRP A 1 220 ? 4.054 45.956 34.249 1.00 30.52 220 TRP A C 1
ATOM 1716 O O . TRP A 1 220 ? 3.963 44.721 34.178 1.00 30.33 220 TRP A O 1
ATOM 1727 N N . LYS A 1 221 ? 3.074 46.752 34.700 1.00 30.49 221 LYS A N 1
ATOM 1728 C CA . LYS A 1 221 ? 1.845 46.079 35.118 1.00 32.25 221 LYS A CA 1
ATOM 1729 C C . LYS A 1 221 ? 1.043 45.497 33.952 1.00 32.37 221 LYS A C 1
ATOM 1730 O O . LYS A 1 221 ? 0.593 44.352 34.115 1.00 30.96 221 LYS A O 1
ATOM 1736 N N . MET A 1 222 ? 1.018 46.124 32.778 1.00 32.23 222 MET A N 1
ATOM 1737 C CA . MET A 1 222 ? 0.383 45.437 31.647 1.00 34.20 222 MET A CA 1
ATOM 1738 C C . MET A 1 222 ? 1.155 44.177 31.275 1.00 34.29 222 MET A C 1
ATOM 1739 O O . MET A 1 222 ? 0.542 43.117 31.061 1.00 34.56 222 MET A O 1
ATOM 1744 N N . ARG A 1 223 ? 2.492 44.217 31.324 1.00 33.32 223 ARG A N 1
ATOM 1745 C CA . ARG A 1 223 ? 3.244 43.006 30.969 1.00 31.62 223 ARG A CA 1
ATOM 1746 C C . ARG A 1 223 ? 3.102 41.927 32.007 1.00 31.10 223 ARG A C 1
ATOM 1747 O O . ARG A 1 223 ? 2.977 40.755 31.622 1.00 31.80 223 ARG A O 1
ATOM 1755 N N . PHE A 1 224 ? 2.930 42.242 33.286 1.00 30.09 224 PHE A N 1
ATOM 1756 C CA . PHE A 1 224 ? 2.655 41.156 34.234 1.00 30.01 224 PHE A CA 1
ATOM 1757 C C . PHE A 1 224 ? 1.274 40.565 33.945 1.00 30.74 224 PHE A C 1
ATOM 1758 O O . PHE A 1 224 ? 1.049 39.352 34.018 1.00 28.19 224 PHE A O 1
ATOM 1766 N N . ASN A 1 225 ? 0.299 41.442 33.700 1.00 32.33 225 ASN A N 1
ATOM 1767 C CA . ASN A 1 225 ? -1.064 41.021 33.403 1.00 34.51 225 ASN A CA 1
ATOM 1768 C C . ASN A 1 225 ? -1.080 40.119 32.168 1.00 36.60 225 ASN A C 1
ATOM 1769 O O . ASN A 1 225 ? -1.401 38.923 32.315 1.00 38.00 225 ASN A O 1
ATOM 1774 N N . ALA A 1 226 ? -0.414 40.496 31.079 1.00 37.38 226 ALA A N 1
ATOM 1775 C CA . ALA A 1 226 ? -0.432 39.652 29.872 1.00 37.47 226 ALA A CA 1
ATOM 1776 C C . ALA A 1 226 ? 0.204 38.294 30.104 1.00 37.97 226 ALA A C 1
ATOM 1777 O O . ALA A 1 226 ? -0.186 37.280 29.500 1.00 39.25 226 ALA A O 1
ATOM 1779 N N . ALA A 1 227 ? 1.064 38.156 31.101 1.00 37.09 227 ALA A N 1
ATOM 1780 C CA . ALA A 1 227 ? 1.678 36.906 31.494 1.00 36.11 227 ALA A CA 1
ATOM 1781 C C . ALA A 1 227 ? 0.804 36.161 32.491 1.00 35.60 227 ALA A C 1
ATOM 1782 O O . ALA A 1 227 ? 1.216 35.168 33.092 1.00 36.20 227 ALA A O 1
ATOM 1784 N N . GLY A 1 228 ? -0.404 36.657 32.719 1.00 35.24 228 GLY A N 1
ATOM 1785 C CA . GLY A 1 228 ? -1.342 36.057 33.643 1.00 34.69 228 GLY A CA 1
ATOM 1786 C C . GLY A 1 228 ? -0.988 36.265 35.094 1.00 34.79 228 GLY A C 1
ATOM 1787 O O . GLY A 1 228 ? -1.296 35.392 35.912 1.00 35.55 228 GLY A O 1
ATOM 1788 N N . ILE A 1 229 ? -0.246 37.306 35.454 1.00 34.32 229 ILE A N 1
ATOM 1789 C CA . ILE A 1 229 ? 0.076 37.570 36.863 1.00 33.93 229 ILE A CA 1
ATOM 1790 C C . ILE A 1 229 ? -0.437 38.976 37.157 1.00 34.57 229 ILE A C 1
ATOM 1791 O O . ILE A 1 229 ? 0.239 39.964 36.874 1.00 34.91 229 ILE A O 1
ATOM 1796 N N . PRO A 1 230 ? -1.687 39.100 37.579 1.00 34.90 230 PRO A N 1
ATOM 1797 C CA . PRO A 1 230 ? -2.288 40.397 37.850 1.00 34.17 230 PRO A CA 1
ATOM 1798 C C . PRO A 1 230 ? -1.381 41.280 38.708 1.00 33.40 230 PRO A C 1
ATOM 1799 O O . PRO A 1 230 ? -0.827 40.861 39.732 1.00 33.11 230 PRO A O 1
ATOM 1803 N N . ALA A 1 231 ? -1.217 42.522 38.278 1.00 31.08 231 ALA A N 1
ATOM 1804 C CA . ALA A 1 231 ? -0.335 43.480 38.904 1.00 29.76 231 ALA A CA 1
ATOM 1805 C C . ALA A 1 231 ? -1.078 44.696 39.427 1.00 28.33 231 ALA A C 1
ATOM 1806 O O . ALA A 1 231 ? -1.900 45.300 38.752 1.00 28.62 231 ALA A O 1
ATOM 1808 N N . THR A 1 232 ? -0.822 45.057 40.668 1.00 27.25 232 THR A N 1
ATOM 1809 C CA . THR A 1 232 ? -1.426 46.199 41.337 1.00 25.65 232 THR A CA 1
ATOM 1810 C C . THR A 1 232 ? -0.316 47.226 41.631 1.00 24.85 232 THR A C 1
ATOM 1811 O O . THR A 1 232 ? 0.637 46.973 42.370 1.00 22.70 232 THR A O 1
ATOM 1815 N N . PRO A 1 233 ? -0.380 48.367 40.954 1.00 23.86 233 PRO A N 1
ATOM 1816 C CA . PRO A 1 233 ? 0.613 49.419 41.128 1.00 23.89 233 PRO A CA 1
ATOM 1817 C C . PRO A 1 233 ? 0.365 50.242 42.389 1.00 24.53 233 PRO A C 1
ATOM 1818 O O . PRO A 1 233 ? -0.763 50.536 42.781 1.00 23.49 233 PRO A O 1
ATOM 1822 N N . TRP A 1 234 ? 1.445 50.612 43.059 1.00 24.93 234 TRP A N 1
ATOM 1823 C CA . TRP A 1 234 ? 1.456 51.357 44.299 1.00 25.25 234 TRP A CA 1
ATOM 1824 C C . TRP A 1 234 ? 2.421 52.523 44.081 1.00 26.58 234 TRP A C 1
ATOM 1825 O O . TRP A 1 234 ? 3.627 52.475 44.270 1.00 27.47 234 TRP A O 1
ATOM 1836 N N . LEU A 1 235 ? 1.823 53.598 43.593 1.00 27.62 235 LEU A N 1
ATOM 1837 C CA . LEU A 1 235 ? 2.568 54.791 43.222 1.00 28.39 235 LEU A CA 1
ATOM 1838 C C . LEU A 1 235 ? 2.984 55.613 44.407 1.00 28.39 235 LEU A C 1
ATOM 1839 O O . LEU A 1 235 ? 2.261 56.534 44.783 1.00 31.62 235 LEU A O 1
ATOM 1844 N N . SER A 1 236 ? 4.061 55.368 45.079 1.00 26.21 236 SER A N 1
ATOM 1845 C CA . SER A 1 236 ? 4.593 56.060 46.215 1.00 24.06 236 SER A CA 1
ATOM 1846 C C . SER A 1 236 ? 6.121 55.987 46.073 1.00 21.84 236 SER A C 1
ATOM 1847 O O . SER A 1 236 ? 6.632 54.950 45.649 1.00 19.54 236 SER A O 1
ATOM 1850 N N . GLY A 1 237 ? 6.764 57.103 46.364 1.00 19.64 237 GLY A N 1
ATOM 1851 C CA . GLY A 1 237 ? 8.222 57.139 46.295 1.00 17.46 237 GLY A CA 1
ATOM 1852 C C . GLY A 1 237 ? 8.718 56.531 47.605 1.00 17.41 237 GLY A C 1
ATOM 1853 O O . GLY A 1 237 ? 8.020 56.383 48.611 1.00 16.26 237 GLY A O 1
ATOM 1854 N N . LEU A 1 238 ? 10.007 56.235 47.620 1.00 17.39 238 LEU A N 1
ATOM 1855 C CA . LEU A 1 238 ? 10.616 55.685 48.820 1.00 17.69 238 LEU A CA 1
ATOM 1856 C C . LEU A 1 238 ? 10.656 56.746 49.900 1.00 18.54 238 LEU A C 1
ATOM 1857 O O . LEU A 1 238 ? 10.677 56.375 51.067 1.00 19.14 238 LEU A O 1
ATOM 1862 N N . GLY A 1 239 ? 10.501 58.022 49.560 1.00 18.46 239 GLY A N 1
ATOM 1863 C CA . GLY A 1 239 ? 10.534 59.060 50.565 1.00 19.70 239 GLY A CA 1
ATOM 1864 C C . GLY A 1 239 ? 9.296 59.058 51.446 1.00 18.86 239 GLY A C 1
ATOM 1865 O O . GLY A 1 239 ? 9.313 59.670 52.495 1.00 18.07 239 GLY A O 1
ATOM 1866 N N . GLU A 1 240 ? 8.225 58.415 50.993 1.00 18.79 240 GLU A N 1
ATOM 1867 C CA . GLU A 1 240 ? 7.007 58.280 51.771 1.00 19.17 240 GLU A CA 1
ATOM 1868 C C . GLU A 1 240 ? 7.138 57.253 52.882 1.00 18.19 240 GLU A C 1
ATOM 1869 O O . GLU A 1 240 ? 6.303 57.220 53.774 1.00 17.88 240 GLU A O 1
ATOM 1875 N N . ASN A 1 241 ? 8.165 56.429 52.882 1.00 17.92 241 ASN A N 1
ATOM 1876 C CA . ASN A 1 241 ? 8.427 55.406 53.893 1.00 16.73 241 ASN A CA 1
ATOM 1877 C C . ASN A 1 241 ? 9.347 55.943 54.975 1.00 16.19 241 ASN A C 1
ATOM 1878 O O . ASN A 1 241 ? 10.484 56.312 54.719 1.00 15.28 241 ASN A O 1
ATOM 1883 N N . PRO A 1 242 ? 8.839 56.054 56.211 1.00 16.32 242 PRO A N 1
ATOM 1884 C CA . PRO A 1 242 ? 9.591 56.630 57.313 1.00 14.66 242 PRO A CA 1
ATOM 1885 C C . PRO A 1 242 ? 10.882 55.915 57.648 1.00 14.77 242 PRO A C 1
ATOM 1886 O O . PRO A 1 242 ? 11.829 56.537 58.140 1.00 14.13 242 PRO A O 1
ATOM 1890 N N . ALA A 1 243 ? 11.004 54.627 57.352 1.00 15.03 243 ALA A N 1
ATOM 1891 C CA . ALA A 1 243 ? 12.194 53.833 57.574 1.00 15.54 243 ALA A CA 1
ATOM 1892 C C . ALA A 1 243 ? 13.281 54.242 56.567 1.00 16.19 243 ALA A C 1
ATOM 1893 O O . ALA A 1 243 ? 14.462 54.227 56.914 1.00 16.42 243 ALA A O 1
ATOM 1895 N N . ILE A 1 244 ? 12.862 54.710 55.403 1.00 15.59 244 ILE A N 1
ATOM 1896 C CA . ILE A 1 244 ? 13.832 55.192 54.430 1.00 17.26 244 ILE A CA 1
ATOM 1897 C C . ILE A 1 244 ? 14.269 56.582 54.826 1.00 16.44 244 ILE A C 1
ATOM 1898 O O . ILE A 1 244 ? 15.469 56.856 54.847 1.00 17.32 244 ILE A O 1
ATOM 1903 N N . ARG A 1 245 ? 13.332 57.434 55.235 1.00 16.13 245 ARG A N 1
ATOM 1904 C CA . ARG A 1 245 ? 13.695 58.773 55.692 1.00 15.38 245 ARG A CA 1
ATOM 1905 C C . ARG A 1 245 ? 14.682 58.670 56.847 1.00 15.43 245 ARG A C 1
ATOM 1906 O O . ARG A 1 245 ? 15.691 59.374 56.909 1.00 15.77 245 ARG A O 1
ATOM 1914 N N . ALA A 1 246 ? 14.488 57.673 57.710 1.00 13.62 246 ALA A N 1
ATOM 1915 C CA . ALA A 1 246 ? 15.402 57.462 58.822 1.00 13.41 246 ALA A CA 1
ATOM 1916 C C . ALA A 1 246 ? 16.781 57.067 58.311 1.00 14.13 246 ALA A C 1
ATOM 1917 O O . ALA A 1 246 ? 17.754 57.514 58.905 1.00 13.57 246 ALA A O 1
ATOM 1919 N N . MET A 1 247 ? 16.932 56.296 57.229 1.00 15.34 247 MET A N 1
ATOM 1920 C CA . MET A 1 247 ? 18.262 55.994 56.712 1.00 16.33 247 MET A CA 1
ATOM 1921 C C . MET A 1 247 ? 19.011 57.244 56.249 1.00 15.70 247 MET A C 1
ATOM 1922 O O . MET A 1 247 ? 20.177 57.475 56.583 1.00 15.16 247 MET A O 1
ATOM 1927 N N . PHE A 1 248 ? 18.283 58.140 55.599 1.00 14.84 248 PHE A N 1
ATOM 1928 C CA . PHE A 1 248 ? 18.867 59.420 55.188 1.00 15.57 248 PHE A CA 1
ATOM 1929 C C . PHE A 1 248 ? 19.367 60.194 56.390 1.00 16.56 248 PHE A C 1
ATOM 1930 O O . PHE A 1 248 ? 20.495 60.698 56.388 1.00 17.21 248 PHE A O 1
ATOM 1938 N N . VAL A 1 249 ? 18.553 60.251 57.451 1.00 17.08 249 VAL A N 1
ATOM 1939 C CA . VAL A 1 249 ? 18.977 60.912 58.675 1.00 17.90 249 VAL A CA 1
ATOM 1940 C C . VAL A 1 249 ? 20.224 60.261 59.245 1.00 17.64 249 VAL A C 1
ATOM 1941 O O . VAL A 1 249 ? 21.178 60.952 59.612 1.00 18.64 249 VAL A O 1
ATOM 1945 N N . ALA A 1 250 ? 20.241 58.932 59.343 1.00 16.02 250 ALA A N 1
ATOM 1946 C CA . ALA A 1 250 ? 21.390 58.214 59.884 1.00 15.50 250 ALA A CA 1
ATOM 1947 C C . ALA A 1 250 ? 22.657 58.518 59.092 1.00 15.75 250 ALA A C 1
ATOM 1948 O O . ALA A 1 250 ? 23.709 58.651 59.717 1.00 15.97 250 ALA A O 1
ATOM 1950 N N . HIS A 1 251 ? 22.545 58.649 57.764 1.00 14.74 251 HIS A N 1
ATOM 1951 C CA . HIS A 1 251 ? 23.684 58.996 56.939 1.00 16.47 251 HIS A CA 1
ATOM 1952 C C . HIS A 1 251 ? 24.183 60.415 57.159 1.00 17.35 251 HIS A C 1
ATOM 1953 O O . HIS A 1 251 ? 25.389 60.649 57.149 1.00 16.98 251 HIS A O 1
ATOM 1960 N N . LEU A 1 252 ? 23.276 61.369 57.381 1.00 18.46 252 LEU A N 1
ATOM 1961 C CA . LEU A 1 252 ? 23.663 62.742 57.658 1.00 18.75 252 LEU A CA 1
ATOM 1962 C C . LEU A 1 252 ? 24.450 62.768 58.974 1.00 19.89 252 LEU A C 1
ATOM 1963 O O . LEU A 1 252 ? 25.577 63.273 58.977 1.00 19.59 252 LEU A O 1
ATOM 1968 N N . HIS A 1 253 ? 23.921 62.064 59.979 1.00 20.18 253 HIS A N 1
ATOM 1969 C CA . HIS A 1 253 ? 24.628 62.068 61.264 1.00 21.79 253 HIS A CA 1
ATOM 1970 C C . HIS A 1 253 ? 25.865 61.222 61.213 1.00 22.24 253 HIS A C 1
ATOM 1971 O O . HIS A 1 253 ? 26.793 61.657 61.913 1.00 19.69 253 HIS A O 1
ATOM 1978 N N . GLN A 1 254 ? 25.965 60.158 60.399 1.00 23.12 254 GLN A N 1
ATOM 1979 C CA . GLN A 1 254 ? 27.266 59.487 60.342 1.00 24.22 254 GLN A CA 1
ATOM 1980 C C . GLN A 1 254 ? 28.333 60.447 59.807 1.00 22.98 254 GLN A C 1
ATOM 1981 O O . GLN A 1 254 ? 29.486 60.422 60.252 1.00 20.98 254 GLN A O 1
ATOM 1987 N N . ALA A 1 255 ? 27.977 61.211 58.758 1.00 21.42 255 ALA A N 1
ATOM 1988 C CA . ALA A 1 255 ? 28.946 62.119 58.156 1.00 22.89 255 ALA A CA 1
ATOM 1989 C C . ALA A 1 255 ? 29.321 63.209 59.157 1.00 24.22 255 ALA A C 1
ATOM 1990 O O . ALA A 1 255 ? 30.500 63.568 59.227 1.00 23.81 255 ALA A O 1
ATOM 1992 N N . LEU A 1 256 ? 28.323 63.747 59.861 1.00 26.07 256 LEU A N 1
ATOM 1993 C CA . LEU A 1 256 ? 28.664 64.750 60.868 1.00 29.55 256 LEU A CA 1
ATOM 1994 C C . LEU A 1 256 ? 29.572 64.182 61.952 1.00 32.00 256 LEU A C 1
ATOM 1995 O O . LEU A 1 256 ? 30.467 64.890 62.409 1.00 32.08 256 LEU A O 1
ATOM 2000 N N . ASN A 1 257 ? 29.360 62.937 62.358 1.00 37.22 257 ASN A N 1
ATOM 2001 C CA . ASN A 1 257 ? 30.134 62.294 63.395 1.00 42.79 257 ASN A CA 1
ATOM 2002 C C . ASN A 1 257 ? 31.496 61.789 62.938 1.00 45.26 257 ASN A C 1
ATOM 2003 O O . ASN A 1 257 ? 32.350 61.631 63.819 1.00 46.04 257 ASN A O 1
ATOM 2008 N N . MET A 1 258 ? 31.673 61.558 61.642 1.00 48.07 258 MET A N 1
ATOM 2009 C CA . MET A 1 258 ? 32.988 61.082 61.194 1.00 52.14 258 MET A CA 1
ATOM 2010 C C . MET A 1 258 ? 34.075 62.034 61.675 1.00 52.83 258 MET A C 1
ATOM 2011 O O . MET A 1 258 ? 33.767 63.147 62.157 1.00 54.70 258 MET A O 1
#

B-factor: mean 27.3, std 11.44, range [9.86, 80.25]

Solvent-accessible surface area: 11996 Å² total; per-residue (Å²): 149,83,0,0,0,0,0,0,98,9,9,13,95,96,96,12,9,108,100,0,1,44,22,1,7,176,41,0,24,75,36,4,126,95,26,71,73,55,70,0,1,30,12,32,118,14,23,151,92,4,149,143,111,54,64,61,88,15,25,42,2,56,85,3,0,88,99,1,30,92,86,40,15,111,17,0,0,1,0,0,4,16,17,27,50,5,79,82,15,82,95,0,46,140,19,1,112,114,18,90,115,94,21,110,91,7,14,29,0,48,0,0,10,39,56,122,101,10,29,64,78,0,10,105,2,0,126,130,42,25,34,111,52,150,152,56,38,50,0,0,0,0,0,84,17,70,42,113,61,4,79,52,7,3,28,46,0,15,132,27,0,76,75,120,215,19,26,1,35,0,0,2,8,148,24,105,16,81,10,79,103,4,10,80,30,0,129,128,107,44,13,72,9,4,31,0,9,0,0,20,20,21,8,14,76,51,0,57,74,50,0,10,26,111,91,57,102,1,6,25,46,67,0,51,96,14,58,3,85,12,63,47,111,84,41,1,0,0,58,7,90,34,0,45,57,9,0,35,40,3,0,53,100,12,30,124,188

Radius of gyration: 19.03 Å; Cα contacts (8 Å, |Δi|>4): 506; chains: 1; bounding box: 40×55×38 Å

CATH classification: 3.40.50.1400 (+1 more: 3.40.50.1400)

GO terms:
  GO:0050897 cobalt ion binding (F, IDA)
  GO:0046906 tetrapyrrole binding (F, IDA)

Secondary structure (DSSP, 8-state):
-EEEEEEE---S-HHHIIIIIIHHHHHHHHT-TTSEEEEEE--HHHHHHHHHHH---PPPHHHHHHHHHHTT--EEEEEE--SB-SHHHHHHHHHHHHHGGGSSEEEE---SBSSHHHHHHHHHHHHTTPPP--TTEEEEEEE---SHHHHHHHHHHHHHHHHHT-SEEEEETTSSS-HHHHHHHHHHHT--EEEEEE-SSS--HIIIIIITSSSTTSHHHHHHHTT--EEE----GGGSHHHHHHHHHHHHHHHH-

Sequence (257 aa):
KKALLVVSFGTSYHDTCEKNIVACERDLAASCPDRDLFRAFTSGMIIRKLRQRDGIDIDTPLQALQKLAAQGYQDVAIQSLHIINGDEYEKIVREVQLLRPLFTRLTLGVPLLSSHNDYVQLMQALRQQMPSLRQTEKVVFMGHGASHHAFAAYACLDHMMTAQRFPARVGAVESYPEVDILIDSLRDEGVTGVHLMPLMLVAGDHAINDMASDDGDSWKMRFNAAGIPATPWLSGLGENPAIRAMFVAHLHQALNM